Protein AF-X1PUP5-F1 (afdb_monomer)

Foldseek 3Di:
DDPDDDPVRVVVCVVCVVVPAPDDDDDDDFDDDPVFQQCCQQQAAWAFDDPVVCVVCVVVVDDGRDIAGDHHPRNVCVSQQVFFDKDWDFDADPVRGTPGTPDTGDTGGGDDDDALEDRVVRVVVQVVCPQPADWDWDADPVPRGTHYIDGPPTGTSVCRRVVVVVRVVCCVPDPSNRVDRCVPPNDDDPPLVLLVLLLVLLCVVPVVLQADKDAFQQWDDDPNDIGGWPDGDGIDGSVRCNVVVTPVVSVVSCVVNDVVSSVVD

Sequence (265 aa):
IYENLNKEEIVSLEENKLRLRGVLIDILPQRLYPFGNTASHVLGYLGQIDISRITKLRPYGYKLRDLMGYGGIEEYYDLVLRGEKGGVQIEVDNRGERVRTVGYKPPKAGKDIQITIDIRIQEIIDESMQHNRGVVVIMDPYTGEIIALSSHPNYDPNDFIEGDEEAINNLLRDKDSPLFNRAISGQYPPGSVFKIVTAVSALGKNYSLINKSFFCNGKIQIGERDYNCWSVHREETLRDAIVHSCNVYLYNLGLLIGPEIINKY

Organism: NCBI:txid412755

Structure (mmCIF, N/CA/C/O backbone):
data_AF-X1PUP5-F1
#
_entry.id   AF-X1PUP5-F1
#
loop_
_atom_site.group_PDB
_atom_site.id
_atom_site.type_symbol
_atom_site.label_atom_id
_atom_site.label_alt_id
_atom_site.label_comp_id
_atom_site.label_asym_id
_atom_site.label_entity_id
_atom_site.label_seq_id
_atom_site.pdbx_PDB_ins_code
_atom_site.Cartn_x
_atom_site.Cartn_y
_atom_site.Cartn_z
_atom_site.occupancy
_atom_site.B_iso_or_equiv
_atom_site.auth_seq_id
_atom_site.auth_comp_id
_atom_site.auth_asym_id
_atom_site.auth_atom_id
_atom_site.pdbx_PDB_model_num
ATOM 1 N N . ILE A 1 1 ? -10.786 4.322 35.842 1.00 65.50 1 ILE A N 1
ATOM 2 C CA . ILE A 1 1 ? -11.475 3.534 34.798 1.00 65.50 1 ILE A CA 1
ATOM 3 C C . ILE A 1 1 ? -10.616 2.298 34.632 1.00 65.50 1 ILE A C 1
ATOM 5 O O . ILE A 1 1 ? -9.414 2.466 34.480 1.00 65.50 1 ILE A O 1
ATOM 9 N N . TYR A 1 2 ? -11.192 1.121 34.845 1.00 77.31 2 TYR A N 1
ATOM 10 C CA . TYR A 1 2 ? -10.532 -0.159 34.594 1.00 77.31 2 TYR A CA 1
ATOM 11 C C . TYR A 1 2 ? -11.150 -0.713 3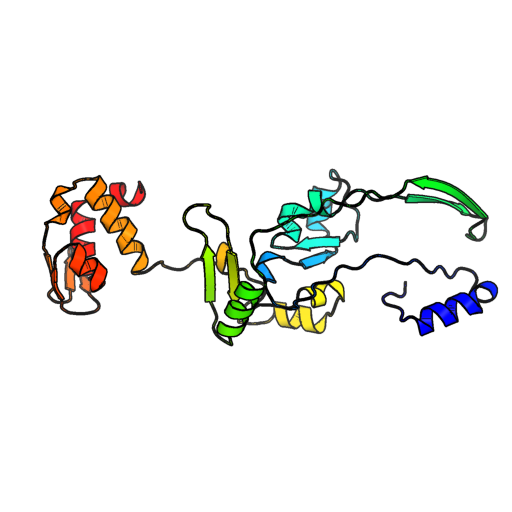3.312 1.00 77.31 2 TYR A C 1
ATOM 13 O O . TYR A 1 2 ? -12.367 -0.616 33.148 1.00 77.31 2 TYR A O 1
ATOM 21 N N . GLU A 1 3 ? -10.324 -1.215 32.406 1.00 78.50 3 GLU A N 1
ATOM 22 C CA . GLU A 1 3 ? -10.723 -1.672 31.071 1.00 78.50 3 GLU A CA 1
ATOM 23 C C . GLU A 1 3 ? -10.333 -3.153 30.913 1.00 78.50 3 GLU A C 1
ATOM 25 O O . GLU A 1 3 ? -9.529 -3.657 31.695 1.00 78.50 3 GLU A O 1
ATOM 30 N N . ASN A 1 4 ? -10.929 -3.856 29.944 1.00 78.06 4 ASN A N 1
ATOM 31 C CA . ASN A 1 4 ? -10.628 -5.261 29.611 1.00 78.06 4 ASN A CA 1
ATOM 32 C C . ASN A 1 4 ? -10.811 -6.275 30.762 1.00 78.06 4 ASN A C 1
ATOM 34 O O . ASN A 1 4 ? -10.061 -7.241 30.879 1.00 78.06 4 ASN A O 1
ATOM 38 N N . LEU A 1 5 ? -11.836 -6.073 31.597 1.00 83.31 5 LEU A N 1
ATOM 39 C CA . LEU A 1 5 ? -12.200 -7.006 32.669 1.00 83.31 5 LEU A CA 1
ATOM 40 C C . LEU A 1 5 ? -12.617 -8.367 32.096 1.00 83.31 5 LEU A C 1
ATOM 42 O O . LEU A 1 5 ? -13.419 -8.445 31.158 1.00 83.31 5 LEU A O 1
ATOM 46 N N . ASN A 1 6 ? -12.130 -9.444 32.704 1.00 85.88 6 ASN A N 1
ATOM 47 C CA . ASN A 1 6 ? -12.549 -10.790 32.343 1.00 85.88 6 ASN A CA 1
ATOM 48 C C . ASN A 1 6 ? -13.936 -11.122 32.932 1.00 85.88 6 ASN A C 1
ATOM 50 O O . ASN A 1 6 ? -14.486 -10.419 33.783 1.00 85.88 6 ASN A O 1
ATOM 54 N N . LYS A 1 7 ? -14.536 -12.225 32.471 1.00 87.56 7 LYS A N 1
ATOM 55 C CA . LYS A 1 7 ? -15.897 -12.605 32.875 1.00 87.56 7 LYS A CA 1
ATOM 56 C C . LYS A 1 7 ? -16.030 -12.846 34.385 1.00 87.56 7 LYS A C 1
ATOM 58 O O . LYS A 1 7 ? -17.070 -12.524 34.950 1.00 87.56 7 LYS A O 1
ATOM 63 N N . GLU A 1 8 ? -15.010 -13.406 35.029 1.00 89.25 8 GLU A N 1
ATOM 64 C CA . GLU A 1 8 ? -15.020 -13.710 36.466 1.00 89.25 8 GLU A CA 1
ATOM 65 C C . GLU A 1 8 ? -14.968 -12.425 37.302 1.00 89.25 8 GLU A C 1
ATOM 67 O O . GLU A 1 8 ? -15.725 -12.274 38.262 1.00 89.25 8 GLU A O 1
ATOM 72 N N . GLU A 1 9 ? -14.150 -11.459 36.885 1.00 88.31 9 GLU A N 1
ATOM 73 C CA . GLU A 1 9 ? -14.070 -10.127 37.487 1.00 88.31 9 GLU A CA 1
ATOM 74 C C . GLU A 1 9 ? -15.393 -9.370 37.351 1.00 88.31 9 GLU A C 1
ATOM 76 O O . GLU A 1 9 ? -15.885 -8.813 38.334 1.00 88.31 9 GLU A O 1
ATOM 81 N N . ILE A 1 10 ? -16.009 -9.395 36.162 1.00 87.94 10 ILE A N 1
ATOM 82 C CA . ILE A 1 10 ? -17.313 -8.759 35.922 1.00 87.94 10 ILE A CA 1
ATOM 83 C C . ILE A 1 10 ? -18.380 -9.360 36.843 1.00 87.94 10 ILE A C 1
ATOM 85 O O . ILE A 1 10 ? -19.136 -8.615 37.469 1.00 87.94 10 ILE A O 1
ATOM 89 N N . VAL A 1 11 ? -18.432 -10.692 36.958 1.00 89.31 11 VAL A N 1
ATOM 90 C CA . VAL A 1 11 ? -19.389 -11.381 37.839 1.00 89.31 11 VAL A CA 1
ATOM 91 C C . VAL A 1 11 ? -19.158 -10.994 39.301 1.00 89.31 11 VAL A C 1
ATOM 93 O O . VAL A 1 11 ? -20.106 -10.610 39.982 1.00 89.31 11 VAL A O 1
ATOM 96 N N . SER A 1 12 ? -17.907 -11.005 39.766 1.00 88.88 12 SER A N 1
ATOM 97 C CA . SER A 1 12 ? -17.550 -10.627 41.141 1.00 88.88 12 SER A CA 1
ATOM 98 C C . SER A 1 12 ? -17.936 -9.177 41.480 1.00 88.88 12 SER A C 1
ATOM 100 O O . SER A 1 12 ? -18.453 -8.894 42.570 1.00 88.88 12 SER A O 1
ATOM 102 N N . LEU A 1 13 ? -17.737 -8.248 40.538 1.00 89.06 13 LEU A N 1
ATOM 103 C CA . LEU A 1 13 ? -18.124 -6.845 40.698 1.00 89.06 13 LEU A CA 1
ATOM 104 C C . LEU A 1 13 ? -19.650 -6.667 40.715 1.00 89.06 13 LEU A C 1
ATOM 106 O O . LEU A 1 13 ? -20.162 -5.924 41.557 1.00 89.06 13 LEU A O 1
ATOM 110 N N . GLU A 1 14 ? -20.384 -7.360 39.838 1.00 85.06 14 GLU A N 1
ATOM 111 C CA . GLU A 1 14 ? -21.854 -7.323 39.816 1.00 85.06 14 GLU A CA 1
ATOM 112 C C . GLU A 1 14 ? -22.468 -7.916 41.097 1.00 85.06 14 GLU A C 1
ATOM 114 O O . GLU A 1 14 ? -23.400 -7.331 41.653 1.00 85.06 14 GLU A O 1
ATOM 119 N N . GLU A 1 15 ? -21.917 -9.005 41.644 1.00 89.44 15 GLU A N 1
ATOM 120 C CA . GLU A 1 15 ? -22.381 -9.578 42.919 1.00 89.44 15 GLU A CA 1
ATOM 121 C C . GLU A 1 15 ? -22.193 -8.615 44.104 1.00 89.44 15 GLU A C 1
ATOM 123 O O . GLU A 1 15 ? -23.015 -8.566 45.024 1.00 89.44 15 GLU A O 1
ATOM 128 N N . ASN A 1 16 ? -21.137 -7.796 44.077 1.00 87.75 16 ASN A N 1
ATOM 129 C CA . ASN A 1 16 ? -20.819 -6.840 45.140 1.00 87.75 16 ASN A CA 1
ATOM 130 C C . ASN A 1 16 ? -21.367 -5.425 44.895 1.00 87.75 16 ASN A C 1
ATOM 132 O O . ASN A 1 16 ? -21.089 -4.517 45.684 1.00 87.75 16 ASN A O 1
ATOM 136 N N . LYS A 1 17 ? -22.194 -5.219 43.867 1.00 82.12 17 LYS A N 1
ATOM 137 C CA . LYS A 1 17 ? -22.712 -3.903 43.450 1.00 82.12 17 LYS A CA 1
ATOM 138 C C . LYS A 1 17 ? -23.395 -3.104 44.565 1.00 82.12 17 LYS A C 1
ATOM 140 O O . LYS A 1 17 ? -23.257 -1.888 44.631 1.00 82.12 17 LYS A O 1
ATOM 145 N N . LEU A 1 18 ? -24.079 -3.778 45.496 1.00 79.44 18 LEU A N 1
ATOM 146 C CA . LEU A 1 18 ? -24.715 -3.131 46.658 1.00 79.44 18 LEU A CA 1
ATOM 147 C C . LEU A 1 18 ? -23.704 -2.563 47.671 1.00 79.44 18 LEU A C 1
ATOM 149 O O . LEU A 1 18 ? -24.016 -1.606 48.386 1.00 79.44 18 LEU A O 1
ATOM 153 N N . ARG A 1 19 ? -22.509 -3.161 47.751 1.00 85.00 19 ARG A N 1
ATOM 154 C CA . ARG A 1 19 ? -21.396 -2.714 48.604 1.00 85.00 19 ARG A CA 1
ATOM 155 C C . ARG A 1 19 ? -20.510 -1.697 47.884 1.00 85.00 19 ARG A C 1
ATOM 157 O O . ARG A 1 19 ? -19.993 -0.788 48.525 1.00 85.00 19 ARG A O 1
ATOM 164 N N . LEU A 1 20 ? -20.377 -1.826 46.567 1.00 82.75 20 LEU A N 1
ATOM 165 C CA . LEU A 1 20 ? -19.572 -0.972 45.696 1.00 82.75 20 LEU A CA 1
ATOM 166 C C . LEU A 1 20 ? -20.389 0.210 45.148 1.00 82.75 20 LEU A C 1
ATOM 168 O O . LEU A 1 20 ? -20.602 0.341 43.942 1.00 82.75 20 LEU A O 1
ATOM 172 N N . ARG A 1 21 ? -20.854 1.089 46.044 1.00 74.88 21 ARG A N 1
ATOM 173 C CA . ARG A 1 21 ? -21.562 2.318 45.640 1.00 74.88 21 ARG A CA 1
ATOM 174 C C . ARG A 1 21 ? -20.658 3.206 44.779 1.00 74.88 21 ARG A C 1
ATOM 176 O O . ARG A 1 21 ? -19.483 3.379 45.097 1.00 74.88 21 ARG A O 1
ATOM 183 N N . GLY A 1 22 ? -21.203 3.743 43.689 1.00 75.62 22 GLY A N 1
ATOM 184 C CA . GLY A 1 22 ? -20.464 4.549 42.712 1.00 75.62 22 GLY A CA 1
ATOM 185 C C . GLY A 1 22 ? -19.654 3.769 41.664 1.00 75.62 22 GLY A C 1
ATOM 186 O O . GLY A 1 22 ? -19.071 4.399 40.781 1.00 75.62 22 GLY A O 1
ATOM 187 N N . VAL A 1 23 ? -19.618 2.429 41.704 1.00 80.69 23 VAL A N 1
ATOM 188 C CA . VAL A 1 23 ? -18.989 1.617 40.646 1.00 80.69 23 VAL A CA 1
ATOM 189 C C . VAL A 1 23 ? -20.000 1.343 39.532 1.00 80.69 23 VAL A C 1
ATOM 191 O O . VAL A 1 23 ? -21.097 0.842 39.774 1.00 80.69 23 VAL A O 1
ATOM 194 N N . LEU A 1 24 ? -19.619 1.671 38.298 1.00 78.12 24 LEU A N 1
ATOM 195 C CA . LEU A 1 24 ? -20.407 1.427 37.093 1.00 78.12 24 LEU A CA 1
ATOM 196 C C . LEU A 1 24 ? -19.639 0.484 36.171 1.00 78.12 24 LEU A C 1
ATOM 198 O O . LEU A 1 24 ? -18.444 0.674 35.948 1.00 78.12 24 LEU A O 1
ATOM 202 N N . ILE A 1 25 ? -20.346 -0.511 35.641 1.00 78.75 25 ILE A N 1
ATOM 203 C CA . ILE A 1 25 ? -19.831 -1.447 34.644 1.00 78.75 25 ILE A CA 1
ATOM 204 C C . ILE A 1 25 ? -20.576 -1.157 33.348 1.00 78.75 25 ILE A C 1
ATOM 206 O O . ILE A 1 25 ? -21.804 -1.241 33.307 1.00 78.75 25 ILE A O 1
ATOM 210 N N . ASP A 1 26 ? -19.825 -0.808 32.310 1.00 78.31 26 ASP A N 1
ATOM 211 C CA . ASP A 1 26 ? -20.339 -0.575 30.967 1.00 78.31 26 ASP A CA 1
ATOM 212 C C . ASP A 1 26 ? -19.656 -1.557 30.007 1.00 78.31 26 ASP A C 1
ATOM 214 O O . ASP A 1 26 ? -18.440 -1.736 30.044 1.00 78.31 26 ASP A O 1
ATOM 218 N N . ILE A 1 27 ? -20.447 -2.203 29.148 1.00 77.81 27 ILE A N 1
ATOM 219 C CA . ILE A 1 27 ? -19.944 -3.101 28.103 1.00 77.81 27 ILE A CA 1
ATOM 220 C C . ILE A 1 27 ? -19.811 -2.283 26.822 1.00 77.81 27 ILE A C 1
ATOM 222 O O . ILE A 1 27 ? -20.802 -1.742 26.324 1.00 77.81 27 ILE A O 1
ATOM 226 N N . LEU A 1 28 ? -18.594 -2.196 26.290 1.00 78.06 28 LEU A N 1
ATOM 227 C CA . LEU A 1 28 ? -18.293 -1.469 25.061 1.00 78.06 28 LEU A CA 1
ATOM 228 C C . LEU A 1 28 ? -17.766 -2.437 23.995 1.00 78.06 28 LEU A C 1
ATOM 230 O O . LEU A 1 28 ? -16.997 -3.338 24.326 1.00 78.06 28 LEU A O 1
ATOM 234 N N . PRO A 1 29 ? -18.163 -2.276 22.720 1.00 80.50 29 PRO A N 1
ATOM 235 C CA . PRO A 1 29 ? -17.562 -3.036 21.637 1.00 80.50 29 PRO A CA 1
ATOM 236 C C . PRO A 1 29 ? -16.108 -2.596 21.437 1.00 80.50 29 PRO A C 1
ATOM 238 O O . PRO A 1 29 ? -15.814 -1.399 21.415 1.00 80.50 29 PRO A O 1
ATOM 241 N N . GLN A 1 30 ? -15.224 -3.567 21.237 1.00 84.69 30 GLN A N 1
ATOM 242 C CA . GLN A 1 30 ? -13.817 -3.357 20.912 1.00 84.69 30 GLN A CA 1
ATOM 243 C C . GLN A 1 30 ? -13.541 -3.890 19.504 1.00 84.69 30 GLN A C 1
ATOM 245 O O . GLN A 1 30 ? -14.155 -4.866 19.066 1.00 84.69 30 GLN A O 1
ATOM 250 N N . ARG A 1 31 ? -12.661 -3.211 18.764 1.00 92.31 31 ARG A N 1
ATOM 251 C CA . ARG A 1 31 ? -12.250 -3.654 17.428 1.00 92.31 31 ARG A CA 1
ATOM 252 C C . ARG A 1 31 ? -11.342 -4.876 17.560 1.00 92.31 31 ARG A C 1
ATOM 254 O O . ARG A 1 31 ? -10.538 -4.930 18.479 1.00 92.31 31 ARG A O 1
ATOM 261 N N . LEU A 1 32 ? -11.476 -5.823 16.638 1.00 94.50 32 LEU A N 1
ATOM 262 C CA . LEU A 1 32 ? -10.662 -7.034 16.578 1.00 94.50 32 LEU A CA 1
ATOM 263 C C . LEU A 1 32 ? -10.233 -7.270 15.133 1.00 94.50 32 LEU A C 1
ATOM 265 O O . LEU A 1 32 ? -11.073 -7.209 14.230 1.00 94.50 32 LEU A O 1
ATOM 269 N N . TYR A 1 33 ? -8.956 -7.589 14.941 1.00 96.50 33 TYR A N 1
ATOM 270 C CA . TYR A 1 33 ? -8.384 -8.000 13.663 1.00 96.50 33 TYR A CA 1
ATOM 271 C C . TYR A 1 33 ? -8.067 -9.500 13.733 1.00 96.50 33 TYR A C 1
ATOM 273 O O . TYR A 1 33 ? -7.014 -9.885 14.239 1.00 96.50 33 TYR A O 1
ATOM 281 N N . PRO A 1 34 ? -8.980 -10.379 13.276 1.00 96.00 34 PRO A N 1
ATOM 282 C CA . PRO A 1 34 ? -8.890 -11.820 13.530 1.00 96.00 34 PRO A CA 1
ATOM 283 C C . PRO A 1 34 ? -7.729 -12.519 12.809 1.00 96.00 34 PRO A C 1
ATOM 285 O O . PRO A 1 34 ? -7.377 -13.631 13.185 1.00 96.00 34 PRO A O 1
ATOM 288 N N . PHE A 1 35 ? -7.138 -11.876 11.799 1.00 95.56 35 PHE A N 1
ATOM 289 C CA . PHE A 1 35 ? -5.995 -12.398 11.041 1.00 95.56 35 PHE A CA 1
ATOM 290 C C . PHE A 1 35 ? -4.652 -11.785 11.483 1.00 95.56 35 PHE A C 1
ATOM 292 O O . PHE A 1 35 ? -3.659 -11.891 10.761 1.00 95.56 35 PHE A O 1
ATOM 299 N N . GLY A 1 36 ? -4.625 -11.132 12.654 1.00 95.12 36 GLY A N 1
ATOM 300 C CA . GLY A 1 36 ? -3.425 -10.534 13.241 1.00 95.12 36 GLY A CA 1
ATOM 301 C C . GLY A 1 36 ? -2.732 -9.572 12.279 1.00 95.12 36 GLY A C 1
ATOM 302 O O . GLY A 1 36 ? -3.337 -8.623 11.782 1.00 95.12 36 GLY A O 1
ATOM 303 N N . ASN A 1 37 ? -1.470 -9.858 11.968 1.00 94.94 37 ASN A N 1
ATOM 304 C CA . ASN A 1 37 ? -0.629 -9.044 11.090 1.00 94.94 37 ASN A CA 1
ATOM 305 C C . ASN A 1 37 ? -0.972 -9.117 9.587 1.00 94.94 37 ASN A C 1
ATOM 307 O O . ASN A 1 37 ? -0.467 -8.304 8.804 1.00 94.94 37 ASN A O 1
ATOM 311 N N . THR A 1 38 ? -1.814 -10.061 9.166 1.00 96.25 38 THR A N 1
ATOM 312 C CA . THR A 1 38 ? -2.207 -10.222 7.758 1.00 96.25 38 THR A CA 1
ATOM 313 C C . THR A 1 38 ? -3.011 -9.015 7.275 1.00 96.25 38 THR A C 1
ATOM 315 O O . THR A 1 38 ? -3.946 -8.567 7.939 1.00 96.25 38 THR A O 1
ATOM 318 N N . ALA A 1 39 ? -2.677 -8.492 6.089 1.00 96.06 39 ALA A N 1
ATOM 319 C CA . ALA A 1 39 ? -3.325 -7.309 5.503 1.00 96.06 39 ALA A CA 1
ATOM 320 C C . ALA A 1 39 ? -3.295 -6.034 6.382 1.00 96.06 39 ALA A C 1
ATOM 322 O O . ALA A 1 39 ? -4.087 -5.112 6.156 1.00 96.06 39 ALA A O 1
ATOM 323 N N . SER A 1 40 ? -2.364 -5.916 7.338 1.00 96.56 40 SER A N 1
ATOM 324 C CA . SER A 1 40 ? -2.332 -4.782 8.275 1.00 96.56 40 SER A CA 1
ATOM 325 C C . SER A 1 40 ? -2.267 -3.414 7.586 1.00 96.56 40 SER A C 1
ATOM 327 O O . SER A 1 40 ? -2.972 -2.488 7.975 1.00 96.56 40 SER A O 1
ATOM 329 N N . HIS A 1 41 ? -1.503 -3.269 6.497 1.00 97.38 41 HIS A N 1
ATOM 330 C CA . HIS A 1 41 ? -1.445 -2.012 5.734 1.00 97.38 41 HIS A CA 1
ATOM 331 C C . HIS A 1 41 ? -2.663 -1.747 4.853 1.00 97.38 41 HIS A C 1
ATOM 333 O O . HIS A 1 41 ? -2.888 -0.594 4.475 1.00 97.38 41 HIS A O 1
ATOM 339 N N . VAL A 1 42 ? -3.411 -2.791 4.493 1.00 97.25 42 VAL A N 1
ATOM 340 C CA . VAL A 1 42 ? -4.667 -2.655 3.750 1.00 97.25 42 VAL A CA 1
ATOM 341 C C . VAL A 1 42 ? -5.761 -2.183 4.692 1.00 97.25 42 VAL A C 1
ATOM 343 O O . VAL A 1 42 ? -6.461 -1.223 4.383 1.00 97.25 42 VAL A O 1
ATOM 346 N N . LEU A 1 43 ? -5.896 -2.836 5.845 1.00 97.31 43 LEU A N 1
ATOM 347 C CA . LEU A 1 43 ? -6.925 -2.511 6.824 1.00 97.31 43 LEU A CA 1
ATOM 348 C C . LEU A 1 43 ? -6.604 -1.201 7.545 1.00 97.31 43 LEU A C 1
ATOM 350 O O . LEU A 1 43 ? -7.471 -0.337 7.635 1.00 97.31 43 LEU A O 1
ATOM 354 N N . GLY A 1 44 ? -5.354 -1.015 7.963 1.00 96.94 44 GLY A N 1
ATOM 355 C CA . GLY A 1 44 ? -4.991 -0.012 8.956 1.00 96.94 44 GLY A CA 1
ATOM 356 C C . GLY A 1 44 ? -5.342 -0.488 10.363 1.00 96.94 44 GLY A C 1
ATOM 357 O O . GLY A 1 44 ? -5.592 -1.671 10.596 1.00 96.94 44 GLY A O 1
ATOM 358 N N . TYR A 1 45 ? -5.361 0.445 11.306 1.00 95.88 45 TYR A N 1
ATOM 359 C CA . TYR A 1 45 ? -5.731 0.180 12.694 1.00 95.88 45 TYR A CA 1
ATOM 360 C C . TYR A 1 45 ? -6.581 1.320 13.256 1.00 95.88 45 TYR A C 1
ATOM 362 O O . TYR A 1 45 ? -6.593 2.421 12.707 1.00 95.88 45 TYR A O 1
ATOM 370 N N . LEU A 1 46 ? -7.279 1.090 14.373 1.00 94.69 46 LEU A N 1
ATOM 371 C CA . LEU A 1 46 ? -7.904 2.184 15.118 1.00 94.69 46 LEU A CA 1
ATOM 372 C C . LEU A 1 46 ? -6.953 2.643 16.218 1.00 94.69 46 LEU A C 1
ATOM 374 O O . LEU A 1 46 ? -6.304 1.832 16.868 1.00 94.69 46 LEU A O 1
ATOM 378 N N . GLY A 1 47 ? -6.915 3.943 16.464 1.00 91.56 47 GLY A N 1
ATOM 379 C CA . GLY A 1 47 ? -6.182 4.531 17.576 1.00 91.56 47 GLY A CA 1
ATOM 380 C C . GLY A 1 47 ? -6.941 5.713 18.153 1.00 91.56 47 GLY A C 1
ATOM 381 O O . GLY A 1 47 ? -7.870 6.239 17.534 1.00 91.56 47 GLY A O 1
ATOM 382 N N . GLN A 1 48 ? -6.554 6.163 19.345 1.00 89.69 48 GLN A N 1
ATOM 383 C CA . GLN A 1 48 ? -7.134 7.384 19.899 1.00 89.69 48 GLN A CA 1
ATOM 384 C C . GLN A 1 48 ? -6.795 8.583 19.006 1.00 89.69 48 GLN A C 1
ATOM 386 O O . GLN A 1 48 ? -5.670 8.736 18.525 1.00 89.69 48 GLN A O 1
ATOM 391 N N . ILE A 1 49 ? -7.781 9.448 18.779 1.00 89.12 49 ILE A N 1
ATOM 392 C CA . ILE A 1 49 ? -7.594 10.665 17.996 1.00 89.12 49 ILE A CA 1
ATOM 393 C C . ILE A 1 49 ? -6.579 11.591 18.670 1.00 89.12 49 ILE A C 1
ATOM 395 O O . ILE A 1 49 ? -6.718 11.958 19.842 1.00 89.12 49 ILE A O 1
ATOM 399 N N . ASP A 1 50 ? -5.567 12.004 17.911 1.00 87.06 50 ASP A N 1
ATOM 400 C CA . ASP A 1 50 ? -4.559 12.928 18.408 1.00 87.06 50 ASP A CA 1
ATOM 401 C C . ASP A 1 50 ? -5.087 14.380 18.519 1.00 87.06 50 ASP A C 1
ATOM 403 O O . ASP A 1 50 ? -6.086 14.786 17.906 1.00 87.06 50 ASP A O 1
ATOM 407 N N . ILE A 1 51 ? -4.393 15.195 19.323 1.00 86.81 51 ILE A N 1
ATOM 408 C CA . ILE A 1 51 ? -4.768 16.596 19.585 1.00 86.81 51 ILE A CA 1
ATOM 409 C C . ILE A 1 51 ? -4.704 17.452 18.306 1.00 86.81 51 ILE A C 1
ATOM 411 O O . ILE A 1 51 ? -5.455 18.418 18.161 1.00 86.81 51 ILE A O 1
ATOM 415 N N . SER A 1 52 ? -3.841 17.115 17.351 1.00 87.88 52 SER A N 1
ATOM 416 C CA . SER A 1 52 ? -3.726 17.870 16.103 1.00 87.88 52 SER A CA 1
ATOM 417 C C . SER A 1 52 ? -4.923 17.614 15.177 1.00 87.88 52 SER A C 1
ATOM 419 O O . SER A 1 52 ? -5.492 18.561 14.626 1.00 87.88 52 SER A O 1
ATOM 421 N N . ARG A 1 53 ? -5.386 16.364 15.082 1.00 87.06 53 ARG A N 1
ATOM 422 C CA . ARG A 1 53 ? -6.531 15.925 14.277 1.00 87.06 53 ARG A CA 1
ATOM 423 C C . ARG A 1 53 ? -7.844 16.443 14.848 1.00 87.06 53 ARG A C 1
ATOM 425 O O . ARG A 1 53 ? -8.659 16.981 14.096 1.00 87.06 53 ARG A O 1
ATOM 432 N N . ILE A 1 54 ? -8.039 16.385 16.169 1.00 89.25 54 ILE A N 1
ATOM 433 C CA . ILE A 1 54 ? -9.300 16.822 16.796 1.00 89.25 54 ILE A CA 1
ATOM 434 C C . ILE A 1 54 ? -9.609 18.302 16.527 1.00 89.25 54 ILE A C 1
ATOM 436 O O . ILE A 1 54 ? -10.776 18.660 16.383 1.00 89.25 54 ILE A O 1
ATOM 440 N N . THR A 1 55 ? -8.597 19.170 16.394 1.00 88.94 55 THR A N 1
ATOM 441 C CA . THR A 1 55 ? -8.833 20.592 16.066 1.00 88.94 55 THR A CA 1
ATOM 442 C C . THR A 1 55 ? -9.526 20.771 14.716 1.00 88.94 55 THR A C 1
ATOM 444 O O . THR A 1 55 ? -10.390 21.635 14.585 1.00 88.94 55 THR A O 1
ATOM 447 N N . LYS A 1 56 ? -9.206 19.911 13.742 1.00 89.00 56 LYS A N 1
ATOM 448 C CA . LYS A 1 56 ? -9.787 19.914 12.394 1.00 89.00 56 LYS A CA 1
ATOM 449 C C . LYS A 1 56 ? -11.075 19.096 12.312 1.00 89.00 56 LYS A C 1
ATOM 451 O O . LYS A 1 56 ? -11.956 19.427 11.526 1.00 89.00 56 LYS A O 1
ATOM 456 N N . LEU A 1 57 ? -11.184 18.042 13.120 1.00 89.50 57 LEU A N 1
ATOM 457 C CA . LEU A 1 57 ? -12.256 17.049 13.027 1.00 89.50 57 LEU A CA 1
ATOM 458 C C . LEU A 1 57 ? -13.433 17.290 13.983 1.00 89.50 57 LEU A C 1
ATOM 460 O O . LEU A 1 57 ? -14.501 16.717 13.786 1.00 89.50 57 LEU A O 1
ATOM 464 N N . ARG A 1 58 ? -13.308 18.189 14.968 1.00 87.06 58 ARG A N 1
ATOM 465 C CA . ARG A 1 58 ? -14.429 18.607 15.839 1.00 87.06 58 ARG A CA 1
ATOM 466 C C . ARG A 1 58 ? -15.715 18.973 15.078 1.00 87.06 58 ARG A C 1
ATOM 468 O O . ARG A 1 58 ? -16.769 18.494 15.495 1.00 87.06 58 ARG A O 1
ATOM 475 N N . PRO A 1 59 ? -15.676 19.759 13.978 1.00 88.19 59 PRO A N 1
ATOM 476 C CA . PRO A 1 59 ? -16.878 20.081 13.202 1.00 88.19 59 PRO A CA 1
ATOM 477 C C . PRO A 1 59 ? -17.585 18.853 12.611 1.00 88.19 59 PRO A C 1
ATOM 479 O O . PRO A 1 59 ? -18.788 18.894 12.381 1.00 88.19 59 PRO A O 1
ATOM 482 N N . TYR A 1 60 ? -16.859 17.750 12.420 1.00 84.75 60 TYR A N 1
ATOM 483 C CA . TYR A 1 60 ? -17.368 16.479 11.900 1.00 84.75 60 TYR A CA 1
ATOM 484 C C . TYR A 1 60 ? -17.831 15.525 13.017 1.00 84.75 60 TYR A C 1
ATOM 486 O O . TYR A 1 60 ? -18.010 14.328 12.801 1.00 84.75 60 TYR A O 1
ATOM 494 N N . GLY A 1 61 ? -18.014 16.037 14.239 1.00 85.94 61 GLY A N 1
ATOM 495 C CA . GLY A 1 61 ? -18.585 15.287 15.359 1.00 85.94 61 GLY A CA 1
ATOM 496 C C . GLY A 1 61 ? -17.597 14.401 16.119 1.00 85.94 61 GLY A C 1
ATOM 497 O O . GLY A 1 61 ? -18.027 13.580 16.928 1.00 85.94 61 GLY A O 1
ATOM 498 N N . TYR A 1 62 ? -16.289 14.549 15.890 1.00 89.56 62 TYR A N 1
ATOM 499 C CA . TYR A 1 62 ? -15.268 13.862 16.685 1.00 89.56 62 TYR A CA 1
ATOM 500 C C . TYR A 1 62 ? -15.110 14.523 18.054 1.00 89.56 62 TYR A C 1
ATOM 502 O O . TYR A 1 62 ? -15.142 15.752 18.186 1.00 89.56 62 TYR A O 1
ATOM 510 N N . LYS A 1 63 ? -14.915 13.694 19.079 1.00 88.88 63 LYS A N 1
ATOM 511 C CA . LYS A 1 63 ? -14.632 14.111 20.455 1.00 88.88 63 LYS A CA 1
ATOM 512 C C . LYS A 1 63 ? -13.236 13.664 20.874 1.00 88.88 63 LYS A C 1
ATOM 514 O O . LYS A 1 63 ? -12.621 12.804 20.254 1.00 88.88 63 LYS A O 1
ATOM 519 N N . LEU A 1 64 ? -12.729 14.280 21.940 1.00 85.38 64 LEU A N 1
ATOM 520 C CA . LEU A 1 64 ? -11.476 13.852 22.557 1.00 85.38 64 LEU A CA 1
ATOM 521 C C . LEU A 1 64 ? -11.599 12.379 22.986 1.00 85.38 64 LEU A C 1
ATOM 523 O O . LEU A 1 64 ? -12.635 12.013 23.541 1.00 85.38 64 LEU A O 1
ATOM 527 N N . ARG A 1 65 ? -10.542 11.583 22.772 1.00 85.19 65 ARG A N 1
ATOM 528 C CA . ARG A 1 65 ? -10.492 10.132 23.051 1.00 85.19 65 ARG A CA 1
ATOM 529 C C . ARG A 1 65 ? -11.394 9.263 22.169 1.00 85.19 65 ARG A C 1
ATOM 531 O O . ARG A 1 65 ? -11.546 8.079 22.450 1.00 85.19 65 ARG A O 1
ATOM 538 N N . ASP A 1 66 ? -11.992 9.816 21.115 1.00 88.44 66 ASP A N 1
ATOM 539 C CA . ASP A 1 66 ? -12.616 8.973 20.096 1.00 88.44 66 ASP A CA 1
ATOM 540 C C . ASP A 1 66 ? -11.550 8.091 19.439 1.00 88.44 66 ASP A C 1
ATOM 542 O O . ASP A 1 66 ? -10.442 8.556 19.174 1.00 88.44 66 ASP A O 1
ATOM 546 N N . LEU A 1 67 ? -11.903 6.837 19.162 1.00 89.94 67 LEU A N 1
ATOM 547 C CA . LEU A 1 67 ? -11.129 6.000 18.258 1.00 89.94 67 LEU A CA 1
ATOM 548 C C . LEU A 1 67 ? -11.365 6.461 16.816 1.00 89.94 67 LEU A C 1
ATOM 550 O O . LEU A 1 67 ? -12.490 6.821 16.452 1.00 89.94 67 LEU A O 1
ATOM 554 N N . MET A 1 68 ? -10.293 6.466 16.035 1.00 92.19 68 MET A N 1
ATOM 555 C CA . MET A 1 68 ? -10.259 6.840 14.627 1.00 92.19 68 MET A CA 1
ATOM 556 C C . MET A 1 68 ? -9.340 5.879 13.876 1.00 92.19 68 MET A C 1
ATOM 558 O O . MET A 1 68 ? -8.341 5.429 14.441 1.00 92.19 68 MET A O 1
ATOM 562 N N . GLY A 1 69 ? -9.651 5.605 12.615 1.00 94.25 69 GLY A N 1
ATOM 563 C CA . GLY A 1 69 ? -8.756 4.889 11.716 1.00 94.25 69 GLY A CA 1
ATOM 564 C C . GLY A 1 69 ? -7.445 5.624 11.433 1.00 94.25 69 GLY A C 1
ATOM 565 O O . GLY A 1 69 ? -7.422 6.834 11.186 1.00 94.25 69 GLY A O 1
ATOM 566 N N . TYR A 1 70 ? -6.357 4.862 11.433 1.00 93.44 70 TYR A N 1
ATOM 567 C CA . TYR A 1 70 ? -5.018 5.251 11.013 1.00 93.44 70 TYR A CA 1
ATOM 568 C C . TYR A 1 70 ? -4.538 4.276 9.935 1.00 93.44 70 TYR A C 1
ATOM 570 O O . TYR A 1 70 ? -4.406 3.074 10.171 1.00 93.44 70 TYR A O 1
ATOM 578 N N . GLY A 1 71 ? -4.264 4.809 8.746 1.00 94.25 71 GLY A N 1
ATOM 579 C CA . GLY A 1 71 ? -3.937 4.028 7.566 1.00 94.25 71 GLY A CA 1
ATOM 580 C C . GLY A 1 71 ? -5.113 3.223 7.006 1.00 94.25 71 GLY A C 1
ATOM 581 O O . GLY A 1 71 ? -6.165 3.063 7.624 1.00 94.25 71 GLY A O 1
ATOM 582 N N . GLY A 1 72 ? -4.894 2.704 5.799 1.00 96.19 72 GLY A N 1
ATOM 583 C CA . GLY A 1 72 ? -5.758 1.707 5.176 1.00 96.19 72 GLY A CA 1
ATOM 584 C C . GLY A 1 72 ? -7.231 2.103 5.036 1.00 96.19 72 GLY A C 1
ATOM 585 O O . GLY A 1 72 ? -7.597 3.276 4.906 1.00 96.19 72 GLY A O 1
ATOM 586 N N . ILE A 1 73 ? -8.074 1.074 5.026 1.00 97.06 73 ILE A N 1
ATOM 587 C CA . ILE A 1 73 ? -9.533 1.159 4.932 1.00 97.06 73 ILE A CA 1
ATOM 588 C C . ILE A 1 73 ? -10.141 1.836 6.160 1.00 97.06 73 ILE A C 1
ATOM 590 O O . ILE A 1 73 ? -11.085 2.609 5.997 1.00 97.06 73 ILE A O 1
ATOM 594 N N . GLU A 1 74 ? -9.596 1.593 7.354 1.00 96.88 74 GLU A N 1
ATOM 595 C CA . GLU A 1 74 ? -10.076 2.205 8.595 1.00 96.88 74 GLU A CA 1
ATOM 596 C C . GLU A 1 74 ? -10.005 3.734 8.516 1.00 96.88 74 GLU A C 1
ATOM 598 O O . GLU A 1 74 ? -10.992 4.404 8.806 1.00 96.88 74 GLU A O 1
ATOM 603 N N . GLU A 1 75 ? -8.879 4.309 8.075 1.00 95.38 75 GLU A N 1
ATOM 604 C CA . GLU A 1 75 ? -8.751 5.768 7.943 1.00 95.38 75 GLU A CA 1
ATOM 605 C C . GLU A 1 75 ? -9.558 6.312 6.763 1.00 95.38 75 GLU A C 1
ATOM 607 O O . GLU A 1 75 ? -10.256 7.321 6.899 1.00 95.38 75 GLU A O 1
ATOM 612 N N . TYR A 1 76 ? -9.485 5.653 5.602 1.00 95.94 76 TYR A N 1
ATOM 613 C CA . TYR A 1 76 ? -10.139 6.150 4.391 1.00 95.94 76 TYR A CA 1
ATOM 614 C C . TYR A 1 76 ? -11.669 6.166 4.524 1.00 95.94 76 TYR A C 1
ATOM 616 O O . TYR A 1 76 ? -12.325 7.110 4.078 1.00 95.94 76 TYR A O 1
ATOM 624 N N . TYR A 1 77 ? -12.242 5.144 5.165 1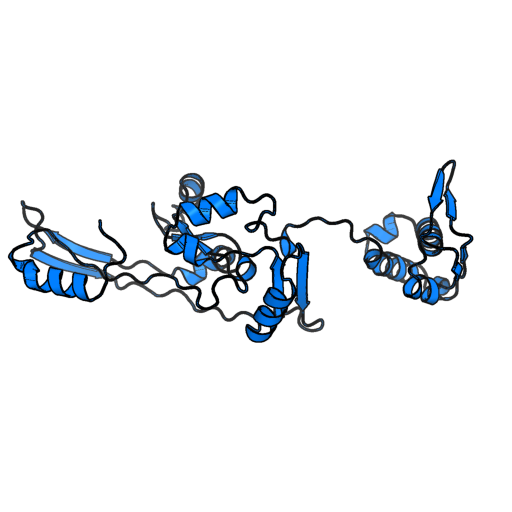.00 96.56 77 TYR A N 1
ATOM 625 C CA . TYR A 1 77 ? -13.685 4.989 5.336 1.00 96.56 77 TYR A CA 1
ATOM 626 C C . TYR A 1 77 ? -14.178 5.246 6.769 1.00 96.56 77 TYR A C 1
ATOM 628 O O . TYR A 1 77 ? -15.323 4.910 7.078 1.00 96.56 77 TYR A O 1
ATOM 636 N N . ASP A 1 78 ? -13.390 5.905 7.625 1.00 94.31 78 ASP A N 1
ATOM 637 C CA . ASP A 1 78 ? -13.735 6.163 9.036 1.00 94.31 78 ASP A CA 1
ATOM 638 C C . ASP A 1 78 ? -15.140 6.778 9.198 1.00 94.31 78 ASP A C 1
ATOM 640 O O . ASP A 1 78 ? -15.953 6.317 10.000 1.00 94.31 78 ASP A O 1
ATOM 644 N N . LEU A 1 79 ? -15.489 7.762 8.3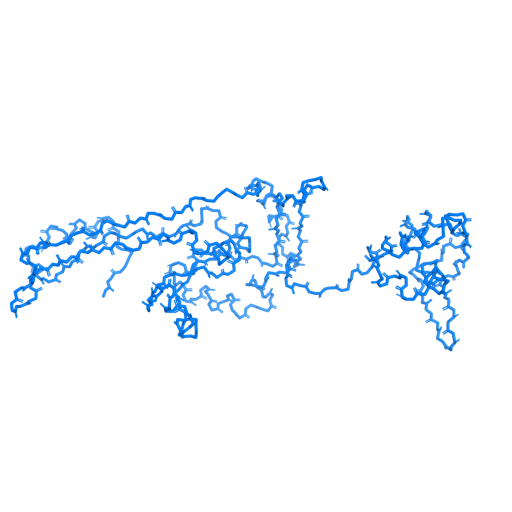59 1.00 90.88 79 LEU A N 1
ATOM 645 C CA . LEU A 1 79 ? -16.806 8.417 8.377 1.00 90.88 79 LEU A CA 1
ATOM 646 C C . LEU A 1 79 ? -17.973 7.465 8.074 1.00 90.88 79 LEU A C 1
ATOM 648 O O . LEU A 1 79 ? -19.086 7.690 8.549 1.00 90.88 79 LEU A O 1
ATOM 652 N N . VAL A 1 80 ? -17.733 6.425 7.276 1.00 92.94 80 VAL A N 1
ATOM 653 C CA . VAL A 1 80 ? -18.731 5.413 6.907 1.00 92.94 80 VAL A CA 1
ATOM 654 C C . VAL A 1 80 ? -18.824 4.330 7.988 1.00 92.94 80 VAL A C 1
ATOM 656 O O . VAL A 1 80 ? -19.929 3.911 8.342 1.00 92.94 80 VAL A O 1
ATOM 659 N N . LEU A 1 81 ? -17.680 3.926 8.545 1.00 94.56 81 LEU A N 1
ATOM 660 C CA . LEU A 1 81 ? -17.543 2.842 9.522 1.00 94.56 81 LEU A CA 1
ATOM 661 C C . LEU A 1 81 ? -17.960 3.240 10.947 1.00 94.56 81 LEU A C 1
ATOM 663 O O . LEU A 1 81 ? -18.507 2.420 11.683 1.00 94.56 81 LEU A O 1
ATOM 667 N N . ARG A 1 82 ? -17.740 4.494 11.360 1.00 90.75 82 ARG A N 1
ATOM 668 C CA . ARG A 1 82 ? -17.923 4.919 12.763 1.00 90.75 82 ARG A CA 1
ATOM 669 C C . ARG A 1 82 ? -19.378 5.042 13.224 1.00 90.75 82 ARG A C 1
ATOM 671 O O . ARG A 1 82 ? -19.644 5.028 14.427 1.00 90.75 82 ARG A O 1
ATOM 678 N N . GLY A 1 83 ? -20.312 5.209 12.288 1.00 89.56 83 GLY A N 1
ATOM 679 C CA . GLY A 1 83 ? -21.728 5.431 12.590 1.00 89.56 83 GLY A CA 1
ATOM 680 C C . GLY A 1 83 ? -22.002 6.712 13.390 1.00 89.56 83 GLY A C 1
ATOM 681 O O . GLY A 1 83 ? -21.257 7.690 13.336 1.00 89.56 83 GLY A O 1
ATOM 682 N N . GLU A 1 84 ? -23.101 6.719 14.146 1.00 87.50 84 GLU A N 1
ATOM 683 C CA . GLU A 1 84 ? -23.483 7.842 15.007 1.00 87.50 84 GLU A CA 1
ATOM 684 C C . GLU A 1 84 ? -23.551 7.413 16.473 1.00 87.50 84 GLU A C 1
ATOM 686 O O . GLU A 1 84 ? -24.284 6.492 16.846 1.00 87.50 84 GLU A O 1
ATOM 691 N N . LYS A 1 85 ? -22.859 8.159 17.341 1.00 84.69 85 LYS A N 1
ATOM 692 C CA . LYS A 1 85 ? -22.935 7.940 18.786 1.00 84.69 85 LYS A CA 1
ATOM 693 C C . LYS A 1 85 ? -24.345 8.223 19.316 1.00 84.69 85 LYS A C 1
ATOM 695 O O . LYS A 1 85 ? -24.938 9.277 19.058 1.00 84.69 85 LYS A O 1
ATOM 700 N N . GLY A 1 86 ? -24.846 7.275 20.102 1.00 86.12 86 GLY A N 1
ATOM 701 C CA . GLY A 1 86 ? -26.034 7.435 20.932 1.00 86.12 86 GLY A CA 1
ATOM 702 C C . GLY A 1 86 ? -25.734 8.220 22.210 1.00 86.12 86 GLY A C 1
ATOM 703 O O . GLY A 1 86 ? -24.680 8.845 22.353 1.00 86.12 86 GLY A O 1
ATOM 704 N N . GLY A 1 87 ? -26.659 8.176 23.160 1.00 84.56 87 GLY A N 1
ATOM 705 C CA . GLY A 1 87 ? -26.466 8.771 24.475 1.00 84.56 87 GLY A CA 1
ATOM 706 C C . GLY A 1 87 ? -27.598 8.442 25.435 1.00 84.56 87 GLY A C 1
ATOM 707 O O . GLY A 1 87 ? -28.741 8.247 25.026 1.00 84.56 87 GLY A O 1
ATOM 708 N N . VAL A 1 88 ? -27.271 8.407 26.723 1.00 84.06 88 VAL A N 1
ATOM 709 C CA . VAL A 1 88 ? -28.242 8.245 27.807 1.00 84.06 88 VAL A CA 1
ATOM 710 C C . VAL A 1 88 ? -28.199 9.499 28.669 1.00 84.06 88 VAL A C 1
ATOM 712 O O . VAL A 1 88 ? -27.126 9.927 29.088 1.00 84.06 88 VAL A O 1
ATOM 715 N N . GLN A 1 89 ? -29.358 10.096 28.925 1.00 84.38 89 GLN A N 1
ATOM 716 C CA . GLN A 1 89 ? -29.511 11.182 29.882 1.00 84.38 89 GLN A CA 1
ATOM 717 C C . GLN A 1 89 ?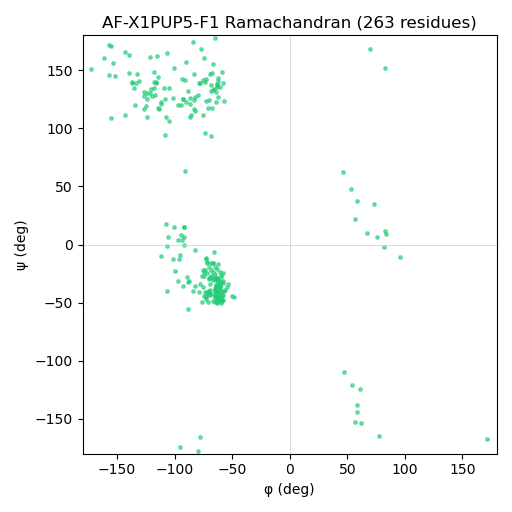 -30.001 10.592 31.199 1.00 84.38 89 GLN A C 1
ATOM 719 O O . GLN A 1 89 ? -31.058 9.962 31.243 1.00 84.38 89 GLN A O 1
ATOM 724 N N . ILE A 1 90 ? -29.224 10.783 32.260 1.00 84.50 90 ILE A N 1
ATOM 725 C CA . ILE A 1 90 ? -29.463 10.173 33.567 1.00 84.50 90 ILE A CA 1
ATOM 726 C C . ILE A 1 90 ? -29.604 11.287 34.598 1.00 84.50 90 ILE A C 1
ATOM 728 O O . ILE A 1 90 ? -28.780 12.198 34.643 1.00 84.50 90 ILE A O 1
ATOM 732 N N . GLU A 1 91 ? -30.661 11.220 35.399 1.00 83.00 91 GLU A N 1
ATOM 733 C CA . GLU A 1 91 ? -30.843 12.072 36.570 1.00 83.00 91 GLU A CA 1
ATOM 734 C C . GLU A 1 91 ? -30.006 11.507 37.718 1.00 83.00 91 GLU A C 1
ATOM 736 O O . GLU A 1 91 ? -30.086 10.311 38.014 1.00 83.00 91 GLU A O 1
ATOM 741 N N . VAL A 1 92 ? -29.198 12.361 38.342 1.00 82.69 92 VAL A N 1
ATOM 742 C CA . VAL A 1 92 ? -28.357 12.013 39.491 1.00 82.69 92 VAL A CA 1
ATOM 743 C C . VAL A 1 92 ? -28.764 12.831 40.711 1.00 82.69 92 VAL A C 1
ATOM 745 O O . VAL A 1 92 ? -29.219 13.967 40.569 1.00 82.69 92 VAL A O 1
ATOM 748 N N . ASP A 1 93 ? -28.618 12.257 41.903 1.00 82.00 93 ASP A N 1
ATOM 749 C CA . ASP A 1 93 ? -28.867 12.967 43.159 1.00 82.00 93 ASP A CA 1
ATOM 750 C C . ASP A 1 93 ? -27.680 13.869 43.564 1.00 82.00 93 ASP A C 1
ATOM 752 O O . ASP A 1 93 ? -26.669 13.979 42.866 1.00 82.00 93 ASP A O 1
ATOM 756 N N . ASN A 1 94 ? -27.781 14.522 44.726 1.00 83.44 94 ASN A N 1
ATOM 757 C CA . ASN A 1 94 ? -26.723 15.390 45.257 1.00 83.44 94 ASN A CA 1
ATOM 758 C C . ASN A 1 94 ? -25.424 14.652 45.644 1.00 83.44 94 ASN A C 1
ATOM 760 O O . ASN A 1 94 ? -24.441 15.307 45.993 1.00 83.44 94 ASN A O 1
ATOM 764 N N . ARG A 1 95 ? -25.414 13.316 45.600 1.00 78.25 95 ARG A N 1
ATOM 765 C CA . ARG A 1 95 ? -24.256 12.449 45.844 1.00 78.25 95 ARG A CA 1
ATOM 766 C C . ARG A 1 95 ? -23.715 11.828 44.551 1.00 78.25 95 ARG A C 1
ATOM 768 O O . ARG A 1 95 ? -22.706 11.133 44.610 1.00 78.25 95 ARG A O 1
ATOM 775 N N . GLY A 1 96 ? -24.334 12.112 43.400 1.00 71.06 96 GLY A N 1
ATOM 776 C CA . GLY A 1 96 ? -23.935 11.591 42.091 1.00 71.06 96 GLY A CA 1
ATOM 777 C C . GLY A 1 96 ? -24.482 10.196 41.776 1.00 71.06 96 GLY A C 1
ATOM 778 O O . GLY A 1 96 ? -24.082 9.605 40.773 1.00 71.06 96 GLY A O 1
ATOM 779 N N . GLU A 1 97 ? -25.392 9.668 42.597 1.00 75.94 97 GLU A N 1
ATOM 780 C CA . GLU A 1 97 ? -25.990 8.349 42.384 1.00 75.94 97 GLU A CA 1
ATOM 781 C C . GLU A 1 97 ? -27.082 8.419 41.312 1.00 75.94 97 GLU A C 1
ATOM 783 O O . GLU A 1 97 ? -27.876 9.364 41.268 1.00 75.94 97 GLU A O 1
ATOM 788 N N . ARG A 1 98 ? -27.132 7.411 40.429 1.00 74.50 98 ARG A N 1
ATOM 789 C CA . ARG A 1 98 ? -28.130 7.350 39.349 1.00 74.50 98 ARG A CA 1
ATOM 790 C C . ARG A 1 98 ? -29.528 7.145 39.942 1.00 74.50 98 ARG A C 1
ATOM 792 O O . ARG A 1 98 ? -29.804 6.100 40.523 1.00 74.50 98 ARG A O 1
ATOM 799 N N . VAL A 1 99 ? -30.425 8.106 39.727 1.00 80.06 99 VAL A N 1
ATOM 800 C CA . VAL A 1 99 ? -31.831 8.041 40.159 1.00 80.06 99 VAL A CA 1
ATOM 801 C C . VAL A 1 99 ? -32.687 7.365 39.091 1.00 80.06 99 VAL A C 1
ATOM 803 O O . VAL A 1 99 ? -33.369 6.380 39.366 1.00 80.06 99 VAL A O 1
ATOM 806 N N . ARG A 1 100 ? -32.656 7.880 37.854 1.00 79.62 100 ARG A N 1
ATOM 807 C CA . ARG A 1 100 ? -33.388 7.306 36.712 1.00 79.62 100 ARG A CA 1
ATOM 808 C C . ARG A 1 100 ? -32.839 7.777 35.371 1.00 79.62 100 ARG A C 1
ATOM 810 O O . ARG A 1 100 ? -32.204 8.824 35.272 1.00 79.62 100 ARG A O 1
ATOM 817 N N . THR A 1 101 ? -33.153 7.028 34.321 1.00 82.56 101 THR A N 1
ATOM 818 C CA . THR A 1 101 ? -32.907 7.446 32.935 1.00 82.56 101 THR A CA 1
ATOM 819 C C . THR A 1 101 ? -34.044 8.353 32.463 1.00 82.56 101 THR A C 1
ATOM 821 O O . THR A 1 101 ? -35.207 7.964 32.525 1.00 82.56 101 THR A O 1
ATOM 824 N N . VAL A 1 102 ? -33.704 9.556 32.002 1.00 87.12 102 VAL A N 1
ATOM 825 C CA . VAL A 1 102 ? -34.642 10.594 31.529 1.00 87.12 102 VAL A CA 1
ATOM 826 C C . VAL A 1 102 ? -34.784 10.565 30.009 1.00 87.12 102 VAL A C 1
ATOM 828 O O . VAL A 1 102 ? -35.847 10.861 29.471 1.00 87.12 102 VAL A O 1
ATOM 831 N N . GLY A 1 103 ? -33.719 10.186 29.307 1.00 85.44 103 GLY A N 1
ATOM 832 C CA . GLY A 1 103 ? -33.697 10.161 27.853 1.00 85.44 103 GLY A CA 1
ATOM 833 C C . GLY A 1 103 ? -32.729 9.116 27.334 1.00 85.44 103 GLY A C 1
ATOM 834 O O . GLY A 1 103 ? -31.673 8.880 27.919 1.00 85.44 103 GLY A O 1
ATOM 835 N N . TYR A 1 104 ? -33.092 8.495 26.220 1.00 87.81 104 TYR A N 1
ATOM 836 C CA . TYR A 1 104 ? -32.263 7.513 25.541 1.00 87.81 104 TYR A CA 1
ATOM 837 C C . TYR A 1 104 ? -32.267 7.804 24.045 1.00 87.81 104 TYR A C 1
ATOM 839 O O . TYR A 1 104 ? -33.315 7.807 23.402 1.00 87.81 104 TYR A O 1
ATOM 847 N N . LYS A 1 105 ? -31.082 8.058 23.495 1.00 89.31 105 LYS A N 1
ATOM 848 C CA . LYS A 1 105 ? -30.838 8.124 22.059 1.00 89.31 105 LYS A CA 1
ATOM 849 C C . LYS A 1 105 ? -30.046 6.870 21.677 1.00 89.31 105 LYS A C 1
ATOM 851 O O . LYS A 1 105 ? -28.870 6.795 22.045 1.00 89.31 105 LYS A O 1
ATOM 856 N N . PRO A 1 106 ? -30.636 5.903 20.955 1.00 86.38 106 PRO A N 1
ATOM 857 C CA . PRO A 1 106 ? -29.888 4.735 20.513 1.00 86.38 106 PRO A CA 1
ATOM 858 C C . PRO A 1 106 ? -28.740 5.152 19.578 1.00 86.38 106 PRO A C 1
ATOM 860 O O . PRO A 1 106 ? -28.901 6.103 18.801 1.00 86.38 106 PRO A O 1
ATOM 863 N N . PRO A 1 107 ? -27.576 4.483 19.649 1.00 88.50 107 PRO A N 1
ATOM 864 C CA . PRO A 1 107 ? -26.535 4.647 18.644 1.00 88.50 107 PRO A CA 1
ATOM 865 C C . PRO A 1 107 ? -27.009 4.097 17.296 1.00 88.50 107 PRO A C 1
ATOM 867 O O . PRO A 1 107 ? -27.860 3.207 17.240 1.00 88.50 107 PRO A O 1
ATOM 870 N N . LYS A 1 108 ? -26.432 4.607 16.208 1.00 90.81 108 LYS A N 1
ATOM 871 C CA . LYS A 1 108 ? -26.585 4.010 14.878 1.00 90.81 108 LYS A CA 1
ATOM 872 C C . LYS A 1 108 ? -25.263 3.374 14.489 1.00 90.81 108 LYS A C 1
ATOM 874 O O . LYS A 1 108 ? -24.240 4.059 14.507 1.00 90.81 108 LYS A O 1
ATOM 879 N N . ALA A 1 109 ? -25.297 2.090 14.147 1.00 91.56 109 ALA A N 1
ATOM 880 C CA . ALA A 1 109 ? -24.131 1.398 13.621 1.00 91.56 109 ALA A CA 1
ATOM 881 C C . ALA A 1 109 ? -23.632 2.088 12.343 1.00 91.56 109 ALA A C 1
ATOM 883 O O . ALA A 1 109 ? -24.421 2.676 11.593 1.00 91.56 109 ALA A O 1
ATOM 884 N N . GLY A 1 110 ? -22.320 2.030 12.118 1.00 92.69 110 GLY A N 1
ATOM 885 C CA . GLY A 1 110 ? -21.755 2.365 10.819 1.00 92.69 110 GLY A CA 1
ATOM 886 C C . GLY A 1 110 ? -22.200 1.377 9.750 1.00 92.69 110 GLY A C 1
ATOM 887 O O . GLY A 1 110 ? -22.933 0.423 10.019 1.00 92.69 110 GLY A O 1
ATOM 888 N N . LYS A 1 111 ? -21.779 1.633 8.516 1.00 95.81 111 LYS A N 1
ATOM 889 C CA . LYS A 1 111 ? -22.065 0.726 7.408 1.00 95.81 111 LYS A CA 1
ATOM 890 C C . LYS A 1 111 ? -20.943 -0.283 7.258 1.00 95.81 111 LYS A C 1
ATOM 892 O O . LYS A 1 111 ? -19.773 0.080 7.348 1.00 95.81 111 LYS A O 1
ATOM 897 N N . ASP A 1 112 ? -21.328 -1.509 6.944 1.00 96.25 112 ASP A N 1
ATOM 898 C CA . ASP A 1 112 ? -20.384 -2.542 6.552 1.00 96.25 112 ASP A CA 1
ATOM 899 C C . ASP A 1 112 ? -19.755 -2.197 5.201 1.00 96.25 112 ASP A C 1
ATOM 901 O O . ASP A 1 112 ? -20.384 -1.585 4.329 1.00 96.25 112 ASP A O 1
ATOM 905 N N . ILE A 1 113 ? -18.500 -2.605 5.035 1.00 96.19 113 ILE A N 1
ATOM 906 C CA . ILE A 1 113 ? -17.747 -2.441 3.796 1.00 96.19 113 ILE A CA 1
ATOM 907 C C . ILE A 1 113 ? -17.267 -3.813 3.367 1.00 96.19 113 ILE A C 1
ATOM 909 O O . ILE A 1 113 ? -16.671 -4.552 4.148 1.00 96.19 113 ILE A O 1
ATOM 913 N N . GLN A 1 114 ? -17.520 -4.131 2.104 1.00 96.88 114 GLN A N 1
ATOM 914 C CA . GLN A 1 114 ? -16.945 -5.287 1.447 1.00 96.88 114 GLN A CA 1
ATOM 915 C C . GLN A 1 114 ? -15.794 -4.805 0.568 1.00 96.88 114 GLN A C 1
ATOM 917 O O . GLN A 1 114 ? -15.967 -3.900 -0.247 1.00 96.88 114 GLN A O 1
ATOM 922 N N . ILE A 1 115 ? -14.619 -5.395 0.765 1.00 96.94 115 ILE A N 1
ATOM 923 C CA . ILE A 1 115 ? -13.421 -5.111 -0.024 1.00 96.94 115 ILE A CA 1
ATOM 924 C C . ILE A 1 115 ? -13.124 -6.279 -0.966 1.00 96.94 115 ILE A C 1
ATOM 926 O O . ILE A 1 115 ? -13.652 -7.376 -0.800 1.00 96.94 115 ILE A O 1
ATOM 930 N N . THR A 1 116 ? -12.271 -6.030 -1.952 1.00 98.19 116 THR A N 1
ATOM 931 C CA . THR A 1 116 ? -11.911 -6.978 -3.020 1.00 98.19 116 THR A CA 1
ATOM 932 C C . THR A 1 116 ? -10.841 -7.989 -2.608 1.00 98.19 116 THR A C 1
ATOM 934 O O . THR A 1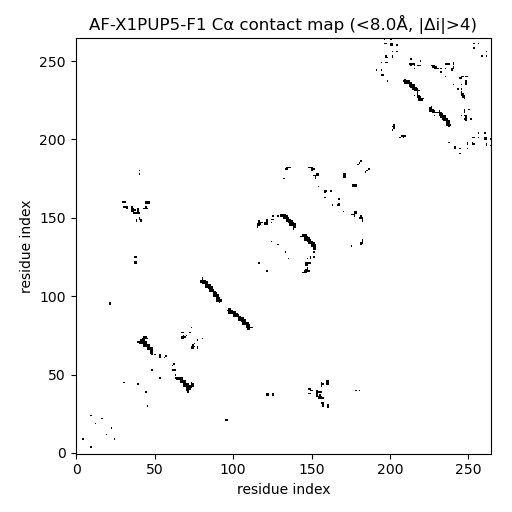 116 ? -10.503 -8.879 -3.382 1.00 98.19 116 THR A O 1
ATOM 937 N N . ILE A 1 117 ? -10.294 -7.846 -1.399 1.00 98.25 117 ILE A N 1
ATOM 938 C CA . ILE A 1 117 ? -9.186 -8.659 -0.908 1.00 98.25 117 ILE A CA 1
ATOM 939 C C . ILE A 1 117 ? -9.658 -10.087 -0.643 1.00 98.25 117 ILE A C 1
ATOM 941 O O . ILE A 1 117 ? -10.571 -10.308 0.155 1.00 98.25 117 ILE A O 1
ATOM 945 N N . ASP A 1 118 ? -8.995 -11.059 -1.263 1.00 98.19 118 ASP A N 1
ATOM 946 C CA . ASP A 1 118 ? -9.148 -12.467 -0.912 1.00 98.19 118 ASP A CA 1
ATOM 947 C C . ASP A 1 118 ? -8.174 -12.800 0.216 1.00 98.19 118 ASP A C 1
ATOM 949 O O . ASP A 1 118 ? -6.959 -12.856 0.016 1.00 98.19 118 ASP A O 1
ATOM 953 N N . ILE A 1 119 ? -8.717 -13.036 1.411 1.00 97.12 119 ILE A N 1
ATOM 954 C CA . ILE A 1 119 ? -7.910 -13.289 2.606 1.00 97.12 119 ILE A CA 1
ATOM 955 C C . ILE A 1 119 ? -6.972 -14.491 2.447 1.00 97.12 119 ILE A C 1
ATOM 957 O O . ILE A 1 119 ? -5.846 -14.445 2.923 1.00 97.12 119 ILE A O 1
ATOM 961 N N . ARG A 1 120 ? -7.374 -15.522 1.697 1.00 97.81 120 ARG A N 1
ATOM 962 C CA . ARG A 1 120 ? -6.558 -16.732 1.512 1.00 97.81 120 ARG A CA 1
ATOM 963 C C . ARG A 1 120 ? -5.324 -16.425 0.672 1.00 97.81 120 ARG A C 1
ATOM 965 O O . ARG A 1 120 ? -4.245 -16.944 0.927 1.00 97.81 120 ARG A O 1
ATOM 972 N N . ILE A 1 121 ? -5.488 -15.585 -0.351 1.00 97.88 121 ILE A N 1
ATOM 973 C CA . ILE A 1 121 ? -4.374 -15.130 -1.189 1.00 97.88 121 ILE A CA 1
ATOM 974 C C . ILE A 1 121 ? -3.484 -14.181 -0.384 1.00 97.88 121 ILE A C 1
ATOM 976 O O . ILE A 1 121 ? -2.262 -14.279 -0.479 1.00 97.88 121 ILE A O 1
ATOM 980 N N . GLN A 1 122 ? -4.084 -13.301 0.419 1.00 97.94 122 GLN A N 1
ATOM 981 C CA . GLN A 1 122 ? -3.359 -12.378 1.286 1.00 97.94 122 GLN A CA 1
ATOM 982 C C . GLN A 1 122 ? -2.456 -13.112 2.295 1.00 97.94 122 GLN A C 1
ATOM 984 O O . GLN A 1 122 ? -1.279 -12.775 2.396 1.00 97.94 122 GLN A O 1
ATOM 989 N N . GLU A 1 123 ? -2.969 -14.136 2.984 1.00 97.00 123 GLU A N 1
ATOM 990 C CA . GLU A 1 123 ? -2.185 -14.966 3.914 1.00 97.00 123 GLU A CA 1
ATOM 991 C C . GLU A 1 123 ? -0.989 -15.609 3.199 1.00 97.00 123 GLU A C 1
ATOM 993 O O . GLU A 1 123 ? 0.148 -15.471 3.645 1.00 97.00 123 GLU A O 1
ATOM 998 N N . ILE A 1 124 ? -1.217 -16.214 2.024 1.00 96.56 124 ILE A N 1
ATOM 999 C CA . ILE A 1 124 ? -0.148 -16.843 1.234 1.00 96.56 124 ILE A CA 1
ATOM 1000 C C . ILE A 1 124 ? 0.955 -15.836 0.883 1.00 96.56 124 ILE A C 1
ATOM 1002 O O . ILE A 1 124 ? 2.138 -16.178 0.967 1.00 96.56 124 ILE A O 1
ATOM 1006 N N . ILE A 1 125 ? 0.607 -14.613 0.463 1.00 96.12 125 ILE A N 1
ATOM 1007 C CA . ILE A 1 125 ? 1.628 -13.621 0.098 1.00 96.12 125 ILE A CA 1
ATOM 1008 C C . ILE A 1 125 ? 2.364 -13.080 1.323 1.00 96.12 125 ILE A C 1
ATOM 1010 O O . ILE A 1 125 ? 3.584 -12.955 1.257 1.00 96.12 125 ILE A O 1
ATOM 1014 N N . ASP A 1 126 ? 1.666 -12.806 2.428 1.00 94.62 126 ASP A N 1
ATOM 1015 C CA . ASP A 1 126 ? 2.283 -12.291 3.653 1.00 94.62 126 ASP A CA 1
ATOM 1016 C C . ASP A 1 126 ? 3.249 -13.336 4.243 1.00 94.62 126 ASP A C 1
ATOM 1018 O O . ASP A 1 126 ? 4.393 -13.006 4.562 1.00 94.62 126 ASP A O 1
ATOM 1022 N N . GLU A 1 127 ? 2.866 -14.618 4.255 1.00 93.81 127 GLU A N 1
ATOM 1023 C CA . GLU A 1 127 ? 3.747 -15.727 4.647 1.00 93.81 127 GLU A CA 1
ATOM 1024 C C . GLU A 1 127 ? 4.944 -15.894 3.696 1.00 93.81 127 GLU A C 1
ATOM 1026 O O . GLU A 1 127 ? 6.079 -16.113 4.134 1.00 93.81 127 GLU A O 1
ATOM 1031 N N . SER A 1 128 ? 4.721 -15.757 2.384 1.00 94.38 128 SER A N 1
ATOM 1032 C CA . SER A 1 128 ? 5.775 -15.900 1.367 1.00 94.38 128 SER A CA 1
ATOM 1033 C C . SER A 1 128 ? 6.835 -14.797 1.444 1.00 94.38 128 SER A C 1
ATOM 1035 O O . SER A 1 128 ? 7.969 -15.001 1.001 1.00 94.38 128 SER A O 1
ATOM 1037 N N . MET A 1 129 ? 6.498 -13.633 2.007 1.00 93.00 129 MET A N 1
ATOM 1038 C CA . MET A 1 129 ? 7.443 -12.530 2.176 1.00 93.00 129 MET A CA 1
ATOM 1039 C C . MET A 1 129 ? 8.489 -12.815 3.264 1.00 93.00 129 MET A C 1
ATOM 1041 O O . MET A 1 129 ? 9.606 -12.304 3.152 1.00 93.00 129 MET A O 1
ATOM 1045 N N . GLN A 1 130 ? 8.205 -13.684 4.242 1.00 86.88 130 GLN A N 1
ATOM 1046 C CA . GLN A 1 130 ? 9.130 -14.101 5.309 1.00 86.88 130 GLN A CA 1
ATOM 1047 C C . GLN A 1 130 ? 9.856 -12.919 5.983 1.00 86.88 130 GLN A C 1
ATOM 1049 O O . GLN A 1 130 ? 9.256 -12.149 6.715 1.00 86.88 130 GLN A O 1
ATOM 1054 N N . HIS A 1 131 ? 11.165 -12.760 5.751 1.00 85.88 131 HIS A N 1
ATOM 1055 C CA . HIS A 1 131 ? 11.984 -11.661 6.281 1.00 85.88 131 HIS A CA 1
ATOM 1056 C C . HIS A 1 131 ? 12.338 -10.616 5.214 1.00 85.88 131 HIS A C 1
ATOM 1058 O O . HIS A 1 131 ? 13.140 -9.710 5.454 1.00 85.88 131 HIS A O 1
ATOM 1064 N N . ASN A 1 132 ? 11.780 -10.741 4.010 1.00 92.25 132 ASN A N 1
ATOM 1065 C CA . ASN A 1 132 ? 12.064 -9.836 2.911 1.00 92.25 132 ASN A CA 1
ATOM 1066 C C . ASN A 1 132 ? 11.303 -8.532 3.095 1.00 92.25 132 ASN A C 1
ATOM 1068 O O . ASN A 1 132 ? 10.127 -8.510 3.443 1.00 92.25 132 ASN A O 1
ATOM 1072 N N . ARG A 1 133 ? 11.970 -7.420 2.805 1.00 94.62 133 ARG A N 1
ATOM 1073 C CA . ARG A 1 133 ? 11.328 -6.108 2.760 1.00 94.62 133 ARG A CA 1
ATOM 1074 C C . ARG A 1 133 ? 10.894 -5.847 1.335 1.00 94.62 133 ARG A C 1
ATOM 1076 O O . ARG A 1 133 ? 11.727 -5.896 0.430 1.00 94.62 133 ARG A O 1
ATOM 1083 N N . GLY A 1 134 ? 9.623 -5.549 1.127 1.00 95.38 134 GLY A N 1
ATOM 1084 C CA . GLY A 1 134 ? 9.116 -5.363 -0.222 1.00 95.38 134 GLY A CA 1
ATOM 1085 C C . GLY A 1 134 ? 7.609 -5.239 -0.280 1.00 95.38 134 GLY A C 1
ATOM 1086 O O . GLY A 1 134 ? 6.947 -5.023 0.733 1.00 95.38 134 GLY A O 1
ATOM 1087 N N . VAL A 1 135 ? 7.102 -5.341 -1.502 1.00 96.62 135 VAL A N 1
ATOM 1088 C CA . VAL A 1 135 ? 5.694 -5.164 -1.828 1.00 96.62 135 VAL A CA 1
ATOM 1089 C C . VAL A 1 135 ? 5.281 -6.245 -2.807 1.00 96.62 135 VAL A C 1
ATOM 1091 O O . VAL A 1 135 ? 6.001 -6.510 -3.771 1.00 96.62 135 VAL A O 1
ATOM 1094 N N . VAL A 1 136 ? 4.093 -6.799 -2.596 1.00 97.25 136 VAL A N 1
ATOM 1095 C CA . VAL A 1 136 ? 3.395 -7.620 -3.585 1.00 97.25 136 VAL A CA 1
ATOM 1096 C C . VAL A 1 136 ? 2.004 -7.035 -3.774 1.00 97.25 136 VAL A C 1
ATOM 1098 O O . VAL A 1 136 ? 1.288 -6.818 -2.801 1.00 97.25 136 VAL A O 1
ATOM 1101 N N . VAL A 1 137 ? 1.623 -6.774 -5.024 1.00 97.38 137 VAL A N 1
ATOM 1102 C CA . VAL A 1 137 ? 0.265 -6.354 -5.389 1.00 97.38 137 VAL A CA 1
ATOM 1103 C C . VAL A 1 137 ? -0.266 -7.331 -6.423 1.00 97.38 137 VAL A C 1
ATOM 1105 O O . VAL A 1 137 ? 0.364 -7.541 -7.460 1.00 97.38 137 VAL A O 1
ATOM 1108 N N . ILE A 1 138 ? -1.425 -7.916 -6.139 1.00 97.88 138 ILE A N 1
ATOM 1109 C CA . ILE A 1 138 ? -2.169 -8.764 -7.066 1.00 97.88 138 ILE A CA 1
ATOM 1110 C C . ILE A 1 138 ? -3.440 -8.013 -7.433 1.00 97.88 138 ILE A C 1
ATOM 1112 O O . ILE A 1 138 ? -4.224 -7.637 -6.562 1.00 97.88 138 ILE A O 1
ATOM 1116 N N . MET A 1 139 ? -3.626 -7.790 -8.728 1.00 98.19 139 MET A N 1
ATOM 1117 C CA . MET A 1 139 ? -4.718 -6.992 -9.265 1.00 98.19 139 MET A CA 1
ATOM 1118 C C . MET A 1 139 ? -5.367 -7.726 -10.432 1.00 98.19 139 MET A C 1
ATOM 1120 O O . MET A 1 139 ? -4.661 -8.292 -11.272 1.00 98.19 139 MET A O 1
ATOM 1124 N N . ASP A 1 140 ? -6.693 -7.683 -10.503 1.00 98.00 140 ASP A N 1
ATOM 1125 C CA . ASP A 1 140 ? -7.410 -8.048 -11.720 1.00 98.00 140 ASP A CA 1
ATOM 1126 C C . ASP A 1 140 ? -7.169 -6.953 -12.781 1.00 98.00 140 ASP A C 1
ATOM 1128 O O . ASP A 1 140 ? -7.539 -5.795 -12.570 1.00 98.00 140 ASP A O 1
ATOM 1132 N N . PRO A 1 141 ? -6.535 -7.265 -13.925 1.00 96.81 141 PRO A N 1
ATOM 1133 C CA . PRO A 1 141 ? -6.179 -6.257 -14.921 1.00 96.81 141 PRO A CA 1
ATOM 1134 C C . PRO A 1 141 ? -7.382 -5.704 -15.701 1.00 96.81 141 PRO A C 1
ATOM 1136 O O . PRO A 1 141 ? -7.240 -4.680 -16.370 1.00 96.81 141 PRO A O 1
ATOM 1139 N N . TYR A 1 142 ? -8.539 -6.369 -15.660 1.00 97.31 142 TYR A N 1
ATOM 1140 C CA . TYR A 1 142 ? -9.749 -5.950 -16.364 1.00 97.31 142 TYR A CA 1
ATOM 1141 C C . TYR A 1 142 ? -10.650 -5.077 -15.491 1.00 97.31 142 TYR A C 1
ATOM 1143 O O . TYR A 1 142 ? -11.274 -4.152 -16.013 1.00 97.31 142 TYR A O 1
ATOM 1151 N N . THR A 1 143 ? -10.721 -5.351 -14.184 1.00 97.62 143 THR A N 1
ATOM 1152 C CA . THR A 1 143 ? -11.555 -4.580 -13.242 1.00 97.62 143 THR A CA 1
ATOM 1153 C C . THR A 1 143 ? -10.761 -3.543 -12.446 1.00 97.62 143 THR A C 1
ATOM 1155 O O . THR A 1 143 ? -11.334 -2.557 -11.982 1.00 97.62 143 THR A O 1
ATOM 1158 N N . GLY A 1 144 ? -9.446 -3.730 -12.307 1.00 97.25 144 GLY A N 1
ATOM 1159 C CA . GLY A 1 144 ? -8.592 -2.935 -11.423 1.00 97.25 144 GLY A CA 1
ATOM 1160 C C . GLY A 1 144 ? -8.748 -3.293 -9.942 1.00 97.25 144 GLY A C 1
ATOM 1161 O O . GLY A 1 144 ? -8.191 -2.607 -9.086 1.00 97.25 144 GLY A O 1
ATOM 1162 N N . GLU A 1 145 ? -9.506 -4.343 -9.620 1.00 98.12 145 GLU A N 1
ATOM 1163 C CA . GLU A 1 145 ? -9.709 -4.786 -8.245 1.00 98.12 145 GLU A CA 1
ATOM 1164 C C . GLU A 1 145 ? -8.405 -5.320 -7.655 1.00 98.12 145 GLU A C 1
ATOM 1166 O O . GLU A 1 145 ? -7.703 -6.128 -8.268 1.00 98.12 145 GLU A O 1
ATOM 1171 N N . ILE A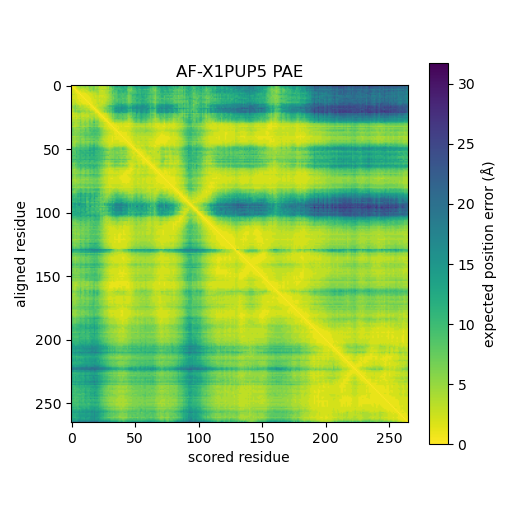 1 146 ? -8.088 -4.881 -6.437 1.00 98.12 146 ILE A N 1
ATOM 1172 C CA . ILE A 1 146 ? -6.929 -5.373 -5.698 1.00 98.12 146 ILE A CA 1
ATOM 1173 C C . ILE A 1 146 ? -7.342 -6.642 -4.961 1.00 98.12 146 ILE A C 1
ATOM 1175 O O . ILE A 1 146 ? -8.136 -6.591 -4.023 1.00 98.12 146 ILE A O 1
ATOM 1179 N N . ILE A 1 147 ? -6.801 -7.774 -5.394 1.00 98.31 147 ILE A N 1
ATOM 1180 C CA . ILE A 1 147 ? -7.089 -9.095 -4.827 1.00 98.31 147 ILE A CA 1
ATOM 1181 C C . ILE A 1 147 ? -6.244 -9.327 -3.572 1.00 98.31 147 ILE A C 1
ATOM 1183 O O . ILE A 1 147 ? -6.705 -9.951 -2.622 1.00 98.31 147 ILE A O 1
ATOM 1187 N N . ALA A 1 148 ? -5.009 -8.825 -3.559 1.00 98.00 148 ALA A N 1
ATOM 1188 C CA . ALA A 1 148 ? -4.138 -8.864 -2.393 1.00 98.00 148 ALA A CA 1
ATOM 1189 C C . ALA A 1 148 ? -3.082 -7.754 -2.479 1.00 98.00 148 ALA A C 1
ATOM 1191 O O . ALA A 1 148 ? -2.614 -7.407 -3.570 1.00 98.00 148 ALA A O 1
ATOM 1192 N N . LEU A 1 149 ? -2.702 -7.199 -1.331 1.00 97.88 149 LEU A N 1
ATOM 1193 C CA . LEU A 1 149 ? -1.672 -6.170 -1.219 1.00 97.88 149 LEU A CA 1
ATOM 1194 C C . LEU A 1 149 ? -0.880 -6.402 0.064 1.00 97.88 149 LEU A C 1
ATOM 1196 O O . LEU A 1 149 ? -1.382 -6.213 1.169 1.00 97.88 149 LEU A O 1
ATOM 1200 N N . SER A 1 150 ? 0.377 -6.797 -0.095 1.00 96.62 150 SER A N 1
ATOM 1201 C CA . SER A 1 150 ? 1.324 -6.974 1.002 1.00 96.62 150 SER A CA 1
ATOM 1202 C C . SER A 1 150 ? 2.378 -5.877 0.962 1.00 96.62 150 SER A C 1
ATOM 1204 O O . SER A 1 150 ? 2.937 -5.565 -0.093 1.00 96.62 150 SER A O 1
ATOM 1206 N N . SER A 1 151 ? 2.662 -5.302 2.125 1.00 97.00 151 SER A N 1
ATOM 1207 C CA . SER A 1 151 ? 3.797 -4.420 2.367 1.00 97.00 151 SER A CA 1
ATOM 1208 C C . SER A 1 151 ? 4.553 -4.989 3.561 1.00 97.00 151 SER A C 1
ATOM 1210 O O . SER A 1 151 ? 4.015 -5.056 4.657 1.00 97.00 151 SER A O 1
ATOM 1212 N N . HIS A 1 152 ? 5.798 -5.411 3.360 1.00 96.25 152 HIS A N 1
ATOM 1213 C CA . HIS A 1 152 ? 6.556 -6.124 4.386 1.00 96.25 152 HIS A CA 1
ATOM 1214 C C . HIS A 1 152 ? 7.798 -5.323 4.836 1.00 96.25 152 HIS A C 1
ATOM 1216 O O . HIS A 1 152 ? 8.478 -4.737 3.975 1.00 96.25 152 HIS A O 1
ATOM 1222 N N . PRO A 1 153 ? 8.139 -5.287 6.145 1.00 95.88 153 PRO A N 1
ATOM 1223 C CA . PRO A 1 153 ? 7.469 -5.963 7.266 1.00 95.88 153 PRO A CA 1
ATOM 1224 C C . PRO A 1 153 ? 6.089 -5.394 7.603 1.00 95.88 153 PRO A C 1
ATOM 1226 O O . PRO A 1 153 ? 5.857 -4.198 7.424 1.00 95.88 153 PRO A O 1
ATOM 1229 N N . ASN A 1 154 ? 5.195 -6.278 8.054 1.00 94.56 154 ASN A N 1
ATOM 1230 C CA . ASN A 1 154 ? 3.867 -5.951 8.574 1.00 94.56 154 ASN A CA 1
ATOM 1231 C C . ASN A 1 154 ? 3.889 -5.831 10.111 1.00 94.56 154 ASN A C 1
ATOM 1233 O O . ASN A 1 154 ? 4.955 -5.802 10.725 1.00 94.56 154 ASN A O 1
ATOM 1237 N N . TYR A 1 155 ? 2.721 -5.646 10.717 1.00 95.88 155 TYR A N 1
ATOM 1238 C CA . TYR A 1 155 ? 2.536 -5.427 12.156 1.00 95.88 155 TYR A CA 1
ATOM 1239 C C . TYR A 1 155 ? 1.147 -5.910 12.558 1.00 95.88 155 TYR A C 1
ATOM 1241 O O . TYR A 1 155 ? 0.272 -5.934 11.695 1.00 95.88 155 TYR A O 1
ATOM 1249 N N . ASP A 1 156 ? 0.928 -6.259 13.826 1.00 96.75 156 ASP A N 1
ATOM 1250 C CA . ASP A 1 156 ? -0.403 -6.621 14.314 1.00 96.75 156 ASP A CA 1
ATOM 1251 C C . ASP A 1 156 ? -1.210 -5.349 14.661 1.00 96.75 156 ASP A C 1
ATOM 1253 O O . ASP A 1 156 ? -0.816 -4.579 15.538 1.00 96.75 156 ASP A O 1
ATOM 1257 N N . PRO A 1 157 ? -2.334 -5.065 13.977 1.00 96.81 157 PRO A N 1
ATOM 1258 C CA . PRO A 1 157 ? -3.193 -3.932 14.311 1.00 96.81 157 PRO A CA 1
ATOM 1259 C C . PRO A 1 157 ? -3.825 -4.024 15.709 1.00 96.81 157 PRO A C 1
ATOM 1261 O O . PRO A 1 157 ? -4.245 -2.993 16.243 1.00 96.81 157 PRO A O 1
ATOM 1264 N N . ASN A 1 158 ? -3.925 -5.225 16.298 1.00 95.94 158 ASN A N 1
ATOM 1265 C CA . ASN A 1 158 ? -4.490 -5.418 17.635 1.00 95.94 158 ASN A CA 1
ATOM 1266 C C . ASN A 1 158 ? -3.627 -4.760 18.724 1.00 95.94 158 ASN A C 1
ATOM 1268 O O . ASN A 1 158 ? -4.199 -4.231 19.676 1.00 95.94 158 ASN A O 1
ATOM 1272 N N . ASP A 1 159 ? -2.305 -4.650 18.532 1.00 95.00 159 ASP A N 1
ATOM 1273 C CA . ASP A 1 159 ? -1.387 -3.975 19.468 1.00 95.00 159 ASP A CA 1
ATOM 1274 C C . ASP A 1 159 ? -1.844 -2.532 19.775 1.00 95.00 159 ASP A C 1
ATOM 1276 O O . ASP A 1 159 ? -1.775 -2.053 20.909 1.00 95.00 159 ASP A O 1
ATOM 1280 N N . PHE A 1 160 ? -2.395 -1.838 18.770 1.00 93.88 160 PHE A N 1
ATOM 1281 C CA . PHE A 1 160 ? -2.919 -0.473 18.903 1.00 93.88 160 PHE A CA 1
ATOM 1282 C C . PHE A 1 160 ? -4.274 -0.395 19.611 1.00 93.88 160 PHE A C 1
ATOM 1284 O O . PHE A 1 160 ? -4.597 0.636 20.207 1.00 93.88 160 PHE A O 1
ATOM 1291 N N . ILE A 1 161 ? -5.072 -1.461 19.536 1.00 90.88 161 ILE A N 1
ATOM 1292 C CA . ILE A 1 161 ? -6.374 -1.559 20.204 1.00 90.88 161 ILE A CA 1
ATOM 1293 C C . ILE A 1 161 ? -6.192 -1.889 21.682 1.00 90.88 161 ILE A C 1
ATOM 1295 O O . ILE A 1 161 ? -6.890 -1.328 22.526 1.00 90.88 161 ILE A O 1
ATOM 1299 N N . GLU A 1 162 ? -5.263 -2.789 21.986 1.00 87.88 162 GLU A N 1
ATOM 1300 C CA . GLU A 1 162 ? -4.918 -3.180 23.353 1.00 87.88 162 GLU A CA 1
ATOM 1301 C C . GLU A 1 162 ? -4.106 -2.097 24.069 1.00 87.88 162 GLU A C 1
ATOM 1303 O O . GLU A 1 162 ? -4.150 -2.002 25.296 1.00 87.88 162 GLU A O 1
ATOM 1308 N N . GLY A 1 163 ? -3.427 -1.234 23.306 1.00 87.06 163 GLY A N 1
ATOM 1309 C CA . GLY A 1 163 ? -2.570 -0.193 23.855 1.00 87.06 163 GLY A CA 1
ATOM 1310 C C . GLY A 1 163 ? -1.273 -0.765 24.419 1.00 87.06 163 GLY A C 1
ATOM 1311 O O . GLY A 1 163 ? -0.781 -0.255 25.425 1.00 87.06 163 GLY A O 1
ATOM 1312 N N . ASP A 1 164 ? -0.731 -1.813 23.790 1.00 91.56 164 ASP A N 1
ATOM 1313 C CA . ASP A 1 164 ? 0.564 -2.382 24.161 1.00 91.56 164 ASP A CA 1
ATOM 1314 C C . ASP A 1 164 ? 1.676 -1.381 23.818 1.00 91.56 164 ASP A C 1
ATOM 1316 O O . ASP A 1 164 ? 2.181 -1.296 22.695 1.00 91.56 164 ASP A O 1
ATOM 1320 N N . GLU A 1 165 ? 2.042 -0.569 24.810 1.00 92.69 165 GLU A N 1
ATOM 1321 C CA . GLU A 1 165 ? 3.067 0.456 24.650 1.00 92.69 165 GLU A CA 1
ATOM 1322 C C . GLU A 1 165 ? 4.425 -0.138 24.264 1.00 92.69 165 GLU A C 1
ATOM 1324 O O . GLU A 1 165 ? 5.184 0.521 23.551 1.00 92.69 165 GLU A O 1
ATOM 1329 N N . GLU A 1 166 ? 4.765 -1.348 24.714 1.00 95.12 166 GLU A N 1
ATOM 1330 C CA . GLU A 1 166 ? 6.044 -1.974 24.384 1.00 95.12 166 GLU A CA 1
ATOM 1331 C C . GLU A 1 166 ? 6.065 -2.394 22.912 1.00 95.12 166 GLU A C 1
ATOM 1333 O O . GLU A 1 166 ? 6.982 -2.000 22.180 1.00 95.12 166 GLU A O 1
ATOM 1338 N N . ALA A 1 167 ? 5.027 -3.101 22.453 1.00 94.69 167 ALA A N 1
ATOM 1339 C CA . ALA A 1 167 ? 4.878 -3.502 21.056 1.00 94.69 167 ALA A CA 1
ATOM 1340 C C . ALA A 1 167 ? 4.866 -2.284 20.118 1.00 94.69 167 ALA A C 1
ATOM 1342 O O . ALA A 1 167 ? 5.660 -2.211 19.173 1.00 94.69 167 ALA A O 1
ATOM 1343 N N . ILE A 1 168 ? 4.064 -1.261 20.432 1.00 94.62 168 ILE A N 1
ATOM 1344 C CA . ILE A 1 168 ? 3.984 -0.027 19.635 1.00 94.62 168 ILE A CA 1
ATOM 1345 C C . ILE A 1 168 ? 5.340 0.693 19.597 1.00 94.62 168 ILE A C 1
ATOM 1347 O O . ILE A 1 168 ? 5.785 1.132 18.532 1.00 94.62 168 ILE A O 1
ATOM 1351 N N . ASN A 1 169 ? 6.038 0.810 20.733 1.00 95.56 169 ASN A N 1
ATOM 1352 C CA . ASN A 1 169 ? 7.359 1.442 20.769 1.00 95.56 169 ASN A CA 1
ATOM 1353 C C . ASN A 1 169 ? 8.401 0.660 19.959 1.00 95.56 169 ASN A C 1
ATOM 1355 O O . ASN A 1 169 ? 9.267 1.280 19.333 1.00 95.56 169 ASN A O 1
ATOM 1359 N N . ASN A 1 170 ? 8.318 -0.671 19.943 1.00 96.25 170 ASN A N 1
ATOM 1360 C CA . ASN A 1 170 ? 9.179 -1.512 19.117 1.00 96.25 170 ASN A CA 1
ATOM 1361 C C . ASN A 1 170 ? 8.917 -1.265 17.625 1.00 96.25 170 ASN A C 1
ATOM 1363 O O . ASN A 1 170 ? 9.868 -0.996 16.891 1.00 96.25 170 ASN A O 1
ATOM 1367 N N . LEU A 1 171 ? 7.650 -1.223 17.196 1.00 95.44 171 LEU A N 1
ATOM 1368 C CA . LEU A 1 171 ? 7.269 -0.911 15.811 1.00 95.44 171 LEU A CA 1
ATOM 1369 C C . LEU A 1 171 ? 7.763 0.474 15.361 1.00 95.44 171 LEU A C 1
ATOM 1371 O O . LEU A 1 171 ? 8.235 0.633 14.234 1.00 95.44 171 LEU A O 1
ATOM 1375 N N . LEU A 1 172 ? 7.684 1.478 16.240 1.00 94.38 172 LEU A N 1
ATOM 1376 C CA . LEU A 1 172 ? 8.136 2.847 15.957 1.00 94.38 172 LEU A CA 1
ATOM 1377 C C . LEU A 1 172 ? 9.662 2.974 15.846 1.00 94.38 172 LEU A C 1
ATOM 1379 O O . LEU A 1 172 ? 10.154 3.864 15.150 1.00 94.38 172 LEU A O 1
ATOM 1383 N N . ARG A 1 173 ? 10.415 2.127 16.555 1.00 96.25 173 ARG A N 1
ATOM 1384 C CA . ARG A 1 173 ? 11.890 2.148 16.581 1.00 96.25 173 ARG A CA 1
ATOM 1385 C C . ARG A 1 173 ? 12.524 1.176 15.596 1.00 96.25 173 ARG A C 1
ATOM 1387 O O . ARG A 1 173 ? 13.742 1.215 15.412 1.00 96.25 173 ARG A O 1
ATOM 1394 N N . ASP A 1 174 ? 11.727 0.313 14.981 1.00 96.06 174 ASP A N 1
ATOM 1395 C CA . ASP A 1 174 ? 12.219 -0.675 14.043 1.00 96.06 174 ASP A CA 1
ATOM 1396 C C . ASP A 1 174 ? 12.834 0.005 12.804 1.00 96.06 174 ASP A C 1
ATOM 1398 O O . ASP A 1 174 ? 12.198 0.772 12.070 1.00 96.06 174 ASP A O 1
ATOM 1402 N N . LYS A 1 175 ? 14.109 -0.315 12.560 1.00 95.56 175 LYS A N 1
ATOM 1403 C CA . LYS A 1 175 ? 14.897 0.149 11.408 1.00 95.56 175 LYS A CA 1
ATOM 1404 C C . LYS A 1 175 ? 14.266 -0.238 10.069 1.00 95.56 175 LYS A C 1
ATOM 1406 O O . LYS A 1 175 ? 14.538 0.404 9.054 1.00 95.56 175 LYS A O 1
ATOM 1411 N N . ASP A 1 176 ? 13.459 -1.294 10.063 1.00 94.75 176 ASP A N 1
ATOM 1412 C CA . ASP A 1 176 ? 12.771 -1.813 8.896 1.00 94.75 176 ASP A CA 1
ATOM 1413 C C . ASP A 1 176 ? 11.374 -1.208 8.739 1.00 94.75 176 ASP A C 1
ATOM 1415 O O . ASP A 1 176 ? 10.668 -1.580 7.810 1.00 94.75 176 ASP A O 1
ATOM 1419 N N . SER A 1 177 ? 10.995 -0.215 9.552 1.00 95.50 177 SER A N 1
ATOM 1420 C CA . SER A 1 177 ? 9.806 0.635 9.365 1.00 95.50 177 SER A CA 1
ATOM 1421 C C . SER A 1 177 ? 8.530 -0.159 9.014 1.00 95.50 177 SER A C 1
ATOM 1423 O O . SER A 1 177 ? 7.985 0.013 7.916 1.00 95.50 177 SER A O 1
ATOM 1425 N N . PRO A 1 178 ? 8.052 -1.048 9.901 1.00 95.62 178 PRO A N 1
ATOM 1426 C CA . PRO A 1 178 ? 6.882 -1.894 9.661 1.00 95.62 178 PRO A CA 1
ATOM 1427 C C . PRO A 1 178 ? 5.592 -1.091 9.500 1.00 95.62 178 PRO A C 1
ATOM 1429 O O . PRO A 1 178 ? 4.724 -1.475 8.730 1.00 95.62 178 PRO A O 1
ATOM 1432 N N . LEU A 1 179 ? 5.473 0.085 10.120 1.00 95.25 179 LEU A N 1
ATOM 1433 C CA . LEU A 1 179 ? 4.294 0.949 9.954 1.00 95.25 179 LEU A CA 1
ATOM 1434 C C . LEU A 1 179 ? 4.230 1.648 8.584 1.00 95.25 179 LEU A C 1
ATOM 1436 O O . LEU A 1 179 ? 3.203 2.217 8.217 1.00 95.25 179 LEU A O 1
ATOM 1440 N N . PHE A 1 180 ? 5.316 1.623 7.808 1.00 95.88 180 PHE A N 1
ATOM 1441 C CA . PHE A 1 180 ? 5.367 2.276 6.505 1.00 95.88 180 PHE A CA 1
ATOM 1442 C C . PHE A 1 180 ? 4.731 1.396 5.424 1.00 95.88 180 PHE A C 1
ATOM 1444 O O . PHE A 1 180 ? 5.263 0.339 5.078 1.00 95.88 180 PHE A O 1
ATOM 1451 N N . ASN A 1 181 ? 3.621 1.864 4.845 1.00 96.25 181 ASN A N 1
ATOM 1452 C CA . ASN A 1 181 ? 2.998 1.213 3.694 1.00 96.25 181 ASN A CA 1
ATOM 1453 C C . ASN A 1 181 ? 3.833 1.460 2.426 1.00 96.25 181 ASN A C 1
ATOM 1455 O O . ASN A 1 181 ? 3.699 2.477 1.738 1.00 96.25 181 ASN A O 1
ATOM 1459 N N . ARG A 1 182 ? 4.689 0.492 2.098 1.00 96.81 182 ARG A N 1
ATOM 1460 C CA . ARG A 1 182 ? 5.594 0.535 0.943 1.00 96.81 182 ARG A CA 1
ATOM 1461 C C . ARG A 1 182 ? 4.864 0.460 -0.388 1.00 96.81 182 ARG A C 1
ATOM 1463 O O . ARG A 1 182 ? 5.389 0.963 -1.375 1.00 96.81 182 ARG A O 1
ATOM 1470 N N . ALA A 1 183 ? 3.683 -0.152 -0.421 1.00 95.62 183 ALA A N 1
ATOM 1471 C CA . ALA A 1 183 ? 2.937 -0.349 -1.657 1.00 95.62 183 ALA A CA 1
ATOM 1472 C C . ALA A 1 183 ? 2.391 0.966 -2.219 1.00 95.62 183 ALA A C 1
ATOM 1474 O O . ALA A 1 183 ? 2.333 1.139 -3.431 1.00 95.62 183 ALA A O 1
ATOM 1475 N N . ILE A 1 184 ? 2.011 1.889 -1.332 1.00 94.19 184 ILE A N 1
ATOM 1476 C CA . ILE A 1 184 ? 1.374 3.155 -1.711 1.00 94.19 184 ILE A CA 1
ATOM 1477 C C . ILE A 1 184 ? 2.340 4.331 -1.554 1.00 94.19 184 ILE A C 1
ATOM 1479 O O . ILE A 1 184 ? 2.358 5.237 -2.383 1.00 94.19 184 ILE A O 1
ATOM 1483 N N . SER A 1 185 ? 3.143 4.341 -0.487 1.00 94.19 185 SER A N 1
ATOM 1484 C CA . SER A 1 185 ? 4.033 5.466 -0.168 1.00 94.19 185 SER A CA 1
ATOM 1485 C C . SER A 1 185 ? 5.493 5.221 -0.550 1.00 94.19 185 SER A C 1
ATOM 1487 O O . SER A 1 185 ? 6.289 6.162 -0.543 1.00 94.19 185 SER A O 1
ATOM 1489 N N . GLY A 1 186 ? 5.867 3.981 -0.874 1.00 94.50 186 GLY A N 1
ATOM 1490 C CA . GLY A 1 186 ? 7.225 3.636 -1.278 1.00 94.50 186 GLY A CA 1
ATOM 1491 C C . GLY A 1 186 ? 7.586 4.235 -2.634 1.00 94.50 186 GLY A C 1
ATOM 1492 O O . GLY A 1 186 ? 6.839 4.119 -3.602 1.00 94.50 186 GLY A O 1
ATOM 1493 N N . GLN A 1 187 ? 8.757 4.865 -2.712 1.00 94.81 187 GLN A N 1
ATOM 1494 C CA . GLN A 1 187 ? 9.296 5.405 -3.956 1.00 94.81 187 GLN A CA 1
ATOM 1495 C C . GLN A 1 187 ? 10.554 4.635 -4.333 1.00 94.81 187 GLN A C 1
ATOM 1497 O O . GLN A 1 187 ? 11.555 4.658 -3.615 1.00 94.81 187 GLN A O 1
ATOM 1502 N N . TYR A 1 188 ? 10.493 3.960 -5.476 1.00 93.94 188 TYR A N 1
ATOM 1503 C CA . TYR A 1 188 ? 11.572 3.125 -5.983 1.00 93.94 188 TYR A CA 1
ATOM 1504 C C . TYR A 1 188 ? 11.835 3.481 -7.444 1.00 93.94 188 TYR A C 1
ATOM 1506 O O . TYR A 1 188 ? 10.881 3.694 -8.197 1.00 93.94 188 TYR A O 1
ATOM 1514 N N . PRO A 1 189 ? 13.101 3.515 -7.890 1.00 94.81 189 PRO A N 1
ATOM 1515 C CA . PRO A 1 189 ? 13.386 3.529 -9.312 1.00 94.81 189 PRO A CA 1
ATOM 1516 C C . PRO A 1 189 ? 12.737 2.291 -9.950 1.00 94.81 189 PRO A C 1
ATOM 1518 O O . PRO A 1 189 ? 13.052 1.175 -9.535 1.00 94.81 189 PRO A O 1
ATOM 1521 N N . PRO A 1 190 ? 11.869 2.440 -10.966 1.00 93.69 190 PRO A N 1
ATOM 1522 C CA . PRO A 1 190 ? 11.190 1.298 -11.581 1.00 93.69 190 PRO A CA 1
ATOM 1523 C C . PRO A 1 190 ? 12.178 0.359 -12.289 1.00 93.69 190 PRO A C 1
ATOM 1525 O O . PRO A 1 190 ? 11.879 -0.797 -12.564 1.00 93.69 190 PRO A O 1
ATOM 1528 N N . GLY A 1 191 ? 13.385 0.830 -12.609 1.00 94.75 191 GLY A N 1
ATOM 1529 C CA . GLY A 1 191 ? 14.376 0.022 -13.305 1.00 94.75 191 GLY A CA 1
ATOM 1530 C C . GLY A 1 191 ? 13.845 -0.469 -14.654 1.00 94.75 191 GLY A C 1
ATOM 1531 O O . GLY A 1 191 ? 13.203 0.272 -15.399 1.00 94.75 191 GLY A O 1
ATOM 1532 N N . SER A 1 192 ? 14.118 -1.731 -14.985 1.00 96.62 192 SER A N 1
ATOM 1533 C CA . SER A 1 192 ? 13.815 -2.259 -16.320 1.00 96.62 192 SER A CA 1
ATOM 1534 C C . SER A 1 192 ? 12.325 -2.465 -16.608 1.00 96.62 192 SER A C 1
ATOM 1536 O O . SER A 1 192 ? 11.984 -2.563 -17.785 1.00 96.62 192 SER A O 1
ATOM 1538 N N . VAL A 1 193 ? 11.423 -2.459 -15.614 1.00 95.62 193 VAL A N 1
ATOM 1539 C CA . VAL A 1 193 ? 9.977 -2.513 -15.919 1.00 95.62 193 VAL A CA 1
ATOM 1540 C C . VAL A 1 193 ? 9.504 -1.262 -16.672 1.00 95.62 193 VAL A C 1
ATOM 1542 O O . VAL A 1 193 ? 8.601 -1.347 -17.502 1.00 95.62 193 VAL A O 1
ATOM 1545 N N . PHE A 1 194 ? 10.191 -0.123 -16.512 1.00 95.75 194 PHE A N 1
ATOM 1546 C CA . PHE A 1 194 ? 9.886 1.109 -17.250 1.00 95.75 194 PHE A CA 1
ATOM 1547 C C . PHE A 1 194 ? 10.163 1.010 -18.762 1.00 95.75 194 PHE A C 1
ATOM 1549 O O . PHE A 1 194 ? 9.650 1.809 -19.546 1.00 95.75 194 PHE A O 1
ATOM 1556 N N . LYS A 1 195 ? 10.928 0.002 -19.210 1.00 96.19 195 LYS A N 1
ATOM 1557 C CA . LYS A 1 195 ? 11.210 -0.218 -20.640 1.00 96.19 195 LYS A CA 1
ATOM 1558 C C . LYS A 1 195 ? 9.935 -0.445 -21.449 1.00 96.19 195 LYS A C 1
ATOM 1560 O O . LYS A 1 195 ? 9.904 -0.077 -22.618 1.00 96.19 195 LYS A O 1
ATOM 1565 N N . ILE A 1 196 ? 8.882 -0.980 -20.825 1.00 95.44 196 ILE A N 1
ATOM 1566 C CA . ILE A 1 196 ? 7.566 -1.143 -21.453 1.00 95.44 196 ILE A CA 1
ATOM 1567 C C . ILE A 1 196 ? 6.974 0.228 -21.810 1.00 95.44 196 ILE A C 1
ATOM 1569 O O . ILE A 1 196 ? 6.550 0.424 -22.945 1.00 95.44 196 ILE A O 1
ATOM 1573 N N . VAL A 1 197 ? 7.026 1.205 -20.897 1.00 95.38 197 VAL A N 1
ATOM 1574 C CA . VAL A 1 197 ? 6.546 2.580 -21.143 1.00 95.38 197 VAL A CA 1
ATOM 1575 C C . VAL A 1 197 ? 7.350 3.237 -22.266 1.00 95.38 197 VAL A C 1
ATOM 1577 O O . VAL A 1 197 ? 6.787 3.814 -23.199 1.00 95.38 197 VAL A O 1
ATOM 1580 N N . THR A 1 198 ? 8.678 3.092 -22.241 1.00 95.44 198 THR A N 1
ATOM 1581 C CA . THR A 1 198 ? 9.547 3.609 -23.314 1.00 95.44 198 THR A CA 1
ATOM 1582 C C . THR A 1 198 ? 9.248 2.950 -24.668 1.00 95.44 198 THR A C 1
ATOM 1584 O O . THR A 1 198 ? 9.206 3.627 -25.692 1.00 95.44 198 THR A O 1
ATOM 1587 N N . ALA A 1 199 ? 8.997 1.640 -24.696 1.00 95.38 199 ALA A N 1
ATOM 1588 C CA . ALA A 1 199 ? 8.655 0.915 -25.916 1.00 95.38 199 ALA A CA 1
ATOM 1589 C C . ALA A 1 199 ? 7.293 1.344 -26.483 1.00 95.38 199 ALA A C 1
ATOM 1591 O O . ALA A 1 199 ? 7.187 1.652 -27.671 1.00 95.38 199 ALA A O 1
ATOM 1592 N N . VAL A 1 200 ? 6.259 1.404 -25.641 1.00 95.62 200 VAL A N 1
ATOM 1593 C CA . VAL A 1 200 ? 4.900 1.784 -26.054 1.00 95.62 200 VAL A CA 1
ATOM 1594 C C . VAL A 1 200 ? 4.860 3.231 -26.537 1.00 95.62 200 VAL A C 1
ATOM 1596 O O . VAL A 1 200 ? 4.311 3.493 -27.606 1.00 95.62 200 VAL A O 1
ATOM 1599 N N . SER A 1 201 ? 5.503 4.158 -25.821 1.00 95.69 201 SER A N 1
ATOM 1600 C CA . SER A 1 201 ? 5.595 5.560 -26.251 1.00 95.69 201 SER A CA 1
ATOM 1601 C C . SER A 1 201 ? 6.308 5.704 -27.602 1.00 95.69 201 SER A C 1
ATOM 1603 O O . SER A 1 201 ? 5.875 6.488 -28.452 1.00 95.69 201 SER A O 1
ATOM 1605 N N . ALA A 1 202 ? 7.340 4.892 -27.864 1.00 94.44 202 ALA A N 1
ATOM 1606 C CA . ALA A 1 202 ? 8.008 4.869 -29.160 1.00 94.44 202 ALA A CA 1
ATOM 1607 C C . ALA A 1 202 ? 7.098 4.384 -30.292 1.00 94.44 202 ALA A C 1
ATOM 1609 O O . ALA A 1 202 ? 6.994 5.048 -31.326 1.00 94.44 202 ALA A O 1
ATOM 1610 N N . LEU A 1 203 ? 6.418 3.254 -30.092 1.00 94.56 203 LEU A N 1
ATOM 1611 C CA . LEU A 1 203 ? 5.495 2.698 -31.082 1.00 94.56 203 LEU A CA 1
ATOM 1612 C C . LEU A 1 203 ? 4.299 3.622 -31.329 1.00 94.56 203 LEU A C 1
ATOM 1614 O O . LEU A 1 203 ? 3.863 3.762 -32.470 1.00 94.56 203 LEU A O 1
ATOM 1618 N N . GLY A 1 204 ? 3.815 4.298 -30.286 1.00 93.81 204 GLY A N 1
ATOM 1619 C CA . GLY A 1 204 ? 2.758 5.298 -30.389 1.00 93.81 204 GLY A CA 1
ATOM 1620 C C . GLY A 1 204 ? 3.178 6.555 -31.159 1.00 93.81 204 GLY A C 1
ATOM 1621 O O . GLY A 1 204 ? 2.348 7.156 -31.837 1.00 93.81 204 GLY A O 1
ATOM 1622 N N . LYS A 1 205 ? 4.463 6.942 -31.114 1.00 93.12 205 LYS A N 1
ATOM 1623 C CA . LYS A 1 205 ? 5.019 8.015 -31.961 1.00 93.12 205 LYS A CA 1
ATOM 1624 C C . LYS A 1 205 ? 5.160 7.567 -33.414 1.00 93.12 205 LYS A C 1
ATOM 1626 O O . LYS A 1 205 ? 4.835 8.324 -34.325 1.00 93.12 205 LYS A O 1
ATOM 1631 N N . ASN A 1 206 ? 5.711 6.374 -33.632 1.00 92.25 206 ASN A N 1
ATOM 1632 C CA . ASN A 1 206 ? 5.904 5.812 -34.960 1.00 92.25 206 ASN A CA 1
ATOM 1633 C C . ASN A 1 206 ? 5.966 4.281 -34.911 1.00 92.25 206 ASN A C 1
ATOM 1635 O O . ASN A 1 206 ? 6.978 3.695 -34.519 1.00 92.25 206 ASN A O 1
ATOM 1639 N N . TYR A 1 207 ? 4.916 3.639 -35.421 1.00 91.50 207 TYR A N 1
ATOM 1640 C CA . TYR A 1 207 ? 4.814 2.185 -35.464 1.00 91.50 207 TYR A CA 1
ATOM 1641 C C . TYR A 1 207 ? 5.941 1.517 -36.267 1.00 91.50 207 TYR A C 1
ATOM 1643 O O . TYR A 1 207 ? 6.325 0.391 -35.960 1.00 91.50 207 TYR A O 1
ATOM 1651 N N . SER A 1 208 ? 6.552 2.205 -37.243 1.00 91.31 208 SER A N 1
ATOM 1652 C CA . SER A 1 208 ? 7.658 1.639 -38.029 1.00 91.31 208 SER A CA 1
ATOM 1653 C C . SER A 1 208 ? 8.894 1.302 -37.181 1.00 91.31 208 SER A C 1
ATOM 1655 O O . SER A 1 208 ? 9.756 0.549 -37.635 1.00 91.31 208 SER A O 1
ATOM 1657 N N . LEU A 1 209 ? 8.996 1.840 -35.958 1.00 91.19 209 LEU A N 1
ATOM 1658 C CA . LEU A 1 209 ? 10.067 1.523 -35.011 1.00 91.19 209 LEU A CA 1
ATOM 1659 C C . LEU A 1 209 ? 10.017 0.075 -34.507 1.00 91.19 209 LEU A C 1
ATOM 1661 O O . LEU A 1 209 ? 11.037 -0.413 -34.028 1.00 91.19 209 LEU A O 1
ATOM 1665 N N . ILE A 1 210 ? 8.896 -0.635 -34.679 1.00 91.75 210 ILE A N 1
ATOM 1666 C CA . ILE A 1 210 ? 8.782 -2.054 -34.313 1.00 91.75 210 ILE A CA 1
ATOM 1667 C C . ILE A 1 210 ? 9.823 -2.936 -35.022 1.00 91.75 210 ILE A C 1
ATOM 1669 O O . ILE A 1 210 ? 10.309 -3.902 -34.443 1.00 91.75 210 ILE A O 1
ATOM 1673 N N . ASN A 1 211 ? 10.214 -2.558 -36.244 1.00 90.88 211 ASN A N 1
ATOM 1674 C CA . ASN A 1 211 ? 11.175 -3.290 -37.074 1.00 90.88 211 ASN A CA 1
ATOM 1675 C C . ASN A 1 211 ? 12.605 -2.738 -36.967 1.00 90.88 211 ASN A C 1
ATOM 1677 O O . ASN A 1 211 ? 13.487 -3.166 -37.709 1.00 90.88 211 ASN A O 1
ATOM 1681 N N . LYS A 1 212 ? 12.850 -1.747 -36.100 1.00 95.06 212 LYS A N 1
ATOM 1682 C CA . LYS A 1 212 ? 14.166 -1.118 -35.981 1.00 95.06 212 LYS A CA 1
ATOM 1683 C C . LYS A 1 212 ? 15.076 -1.961 -35.092 1.00 95.06 212 LYS A C 1
ATOM 1685 O O . LYS A 1 212 ? 14.716 -2.254 -33.948 1.00 95.06 212 LYS A O 1
ATOM 1690 N N . SER A 1 213 ? 16.259 -2.296 -35.605 1.00 96.38 213 SER A N 1
ATOM 1691 C CA . SER A 1 213 ? 17.325 -2.937 -34.840 1.00 96.38 213 SER A CA 1
ATOM 1692 C C . SER A 1 213 ? 18.397 -1.936 -34.396 1.00 96.38 213 SER A C 1
ATOM 1694 O O . SER A 1 213 ? 18.622 -0.904 -35.039 1.00 96.38 213 SER A O 1
ATOM 1696 N N . PHE A 1 214 ? 19.057 -2.242 -33.279 1.00 97.06 214 PHE A N 1
ATOM 1697 C CA . PHE A 1 214 ? 20.272 -1.561 -32.829 1.00 97.06 214 PHE A CA 1
ATOM 1698 C C . PHE A 1 214 ? 21.326 -2.583 -32.422 1.00 97.06 214 PHE A C 1
ATOM 1700 O O . PHE A 1 214 ? 21.005 -3.626 -31.859 1.00 97.06 214 PHE A O 1
ATOM 1707 N N . PHE A 1 215 ? 22.597 -2.256 -32.652 1.00 97.75 215 PHE A N 1
ATOM 1708 C CA . PHE A 1 215 ? 23.710 -3.082 -32.202 1.00 97.75 215 PHE A CA 1
ATOM 1709 C C . PHE A 1 215 ? 24.165 -2.676 -30.795 1.00 97.75 215 PHE A C 1
ATOM 1711 O O . PHE A 1 215 ? 24.559 -1.536 -30.554 1.00 97.75 215 PHE A O 1
ATOM 1718 N N . CYS A 1 216 ? 24.141 -3.625 -29.865 1.00 97.81 216 CYS A N 1
ATOM 1719 C CA . CYS A 1 216 ? 24.593 -3.478 -28.491 1.00 97.81 216 CYS A CA 1
ATOM 1720 C C . CYS A 1 216 ? 25.948 -4.171 -28.290 1.00 97.81 216 CYS A C 1
ATOM 1722 O O . CYS A 1 216 ? 26.026 -5.396 -28.181 1.00 97.81 216 CYS A O 1
ATOM 1724 N N . ASN A 1 217 ? 27.016 -3.379 -28.162 1.00 97.06 217 ASN A N 1
ATOM 1725 C CA . ASN A 1 217 ? 28.360 -3.860 -27.816 1.00 97.06 217 ASN A CA 1
ATOM 1726 C C . ASN A 1 217 ? 28.640 -3.841 -26.296 1.00 97.06 217 ASN A C 1
ATOM 1728 O O . ASN A 1 217 ? 29.794 -3.911 -25.882 1.00 97.06 217 ASN A O 1
ATOM 1732 N N . GLY A 1 218 ? 27.596 -3.711 -25.470 1.00 97.56 218 GLY A N 1
ATOM 1733 C CA . GLY A 1 218 ? 27.703 -3.609 -24.012 1.00 97.56 218 GLY A CA 1
ATOM 1734 C C . GLY A 1 218 ? 27.701 -2.181 -23.465 1.00 97.56 218 GLY A C 1
ATOM 1735 O O . GLY A 1 218 ? 27.522 -2.012 -22.263 1.00 97.56 218 GLY A O 1
ATOM 1736 N N . LYS A 1 219 ? 27.826 -1.148 -24.304 1.00 97.69 219 LYS A N 1
ATOM 1737 C CA . LYS A 1 219 ? 27.674 0.255 -23.893 1.00 97.69 219 LYS A CA 1
ATOM 1738 C C . LYS A 1 219 ? 27.274 1.154 -25.063 1.00 97.69 219 LYS A C 1
ATOM 1740 O O . LYS A 1 219 ? 27.256 0.732 -26.212 1.00 97.69 219 LYS A O 1
ATOM 1745 N N . ILE A 1 220 ? 26.933 2.399 -24.776 1.00 96.94 220 ILE A N 1
ATOM 1746 C CA . ILE A 1 220 ? 26.756 3.448 -25.780 1.00 96.94 220 ILE A CA 1
ATOM 1747 C C . ILE A 1 220 ? 27.397 4.730 -25.269 1.00 96.94 220 ILE A C 1
ATOM 1749 O O . ILE A 1 220 ? 27.282 5.050 -24.088 1.00 96.94 220 ILE A O 1
ATOM 1753 N N . GLN A 1 221 ? 28.058 5.464 -26.155 1.00 96.62 221 GLN A N 1
ATOM 1754 C CA . GLN A 1 221 ? 28.584 6.783 -25.838 1.00 96.62 221 GLN A CA 1
ATOM 1755 C C . GLN A 1 221 ? 27.549 7.846 -26.218 1.00 96.62 221 GLN A C 1
ATOM 1757 O O . GLN A 1 221 ? 27.088 7.889 -27.359 1.00 96.62 221 GLN A O 1
ATOM 1762 N N . ILE A 1 222 ? 27.182 8.703 -25.267 1.00 94.25 222 ILE A N 1
ATOM 1763 C CA . ILE A 1 222 ? 26.278 9.838 -25.478 1.00 94.25 222 ILE A CA 1
ATOM 1764 C C . ILE A 1 222 ? 27.016 11.094 -25.016 1.00 94.25 222 ILE A C 1
ATOM 1766 O O . ILE A 1 222 ? 27.268 11.286 -23.824 1.00 94.25 222 ILE A O 1
ATOM 1770 N N . GLY A 1 223 ? 27.403 11.939 -25.976 1.00 92.81 223 GLY A N 1
ATOM 1771 C CA . GLY A 1 223 ? 28.326 13.044 -25.724 1.00 92.81 223 GLY A CA 1
ATOM 1772 C C . GLY A 1 223 ? 29.678 12.526 -25.223 1.00 92.81 223 GLY A C 1
ATOM 1773 O O . GLY A 1 223 ? 30.305 11.679 -25.854 1.00 92.81 223 GLY A O 1
ATOM 1774 N N . GLU A 1 224 ? 30.114 13.012 -24.064 1.00 95.25 224 GLU A N 1
ATOM 1775 C CA . GLU A 1 224 ? 31.392 12.629 -23.442 1.00 95.25 224 GLU A CA 1
ATOM 1776 C C . GLU A 1 224 ? 31.264 11.478 -22.428 1.00 95.25 224 GLU A C 1
ATOM 1778 O O . GLU A 1 224 ? 32.237 11.134 -21.759 1.00 95.25 224 GLU A O 1
ATOM 1783 N N . ARG A 1 225 ? 30.069 10.891 -22.268 1.00 96.62 225 ARG A N 1
ATOM 1784 C CA . ARG A 1 225 ? 29.810 9.856 -21.256 1.00 96.62 225 ARG A CA 1
ATOM 1785 C C . ARG A 1 225 ? 29.444 8.517 -21.880 1.00 96.62 225 ARG A C 1
ATOM 1787 O O . ARG A 1 225 ? 28.629 8.449 -22.798 1.00 96.62 225 ARG A O 1
ATOM 1794 N N . ASP A 1 226 ? 29.993 7.456 -21.299 1.00 96.75 226 ASP A N 1
ATOM 1795 C CA . ASP A 1 226 ? 29.618 6.075 -21.592 1.00 96.75 226 ASP A CA 1
ATOM 1796 C C . ASP A 1 226 ? 28.463 5.623 -20.687 1.00 96.75 226 ASP A C 1
ATOM 1798 O O . ASP A 1 226 ? 28.505 5.777 -19.465 1.00 96.75 226 ASP A O 1
ATOM 1802 N N . TYR A 1 227 ? 27.449 5.011 -21.294 1.00 97.25 227 TYR A N 1
ATOM 1803 C CA . TYR A 1 227 ? 26.305 4.398 -20.627 1.00 97.25 227 TYR A CA 1
ATOM 1804 C C . TYR A 1 227 ? 26.323 2.890 -20.865 1.00 97.25 227 TYR A C 1
ATOM 1806 O O . TYR A 1 227 ? 26.218 2.421 -21.999 1.00 97.25 227 TYR A O 1
ATOM 1814 N N . ASN A 1 228 ? 26.451 2.121 -19.786 1.00 97.62 228 ASN A N 1
ATOM 1815 C CA . ASN A 1 228 ? 26.629 0.676 -19.867 1.00 97.62 228 ASN A CA 1
ATOM 1816 C C . ASN A 1 228 ? 25.301 -0.079 -20.016 1.00 97.62 228 ASN A C 1
ATOM 1818 O O . ASN A 1 228 ? 24.262 0.263 -19.445 1.00 97.62 228 ASN A O 1
ATOM 1822 N N . CYS A 1 229 ? 25.367 -1.182 -20.747 1.00 97.19 229 CYS A N 1
ATOM 1823 C CA . CYS A 1 229 ? 24.403 -2.262 -20.676 1.00 97.19 229 CYS A CA 1
ATOM 1824 C C . CYS A 1 229 ? 24.849 -3.287 -19.632 1.00 97.19 229 CYS A C 1
ATOM 1826 O O . CYS A 1 229 ? 26.032 -3.395 -19.321 1.00 97.19 229 CYS A O 1
ATOM 1828 N N . TRP A 1 230 ? 23.904 -4.067 -19.111 1.00 95.56 230 TRP A N 1
ATOM 1829 C CA . TRP A 1 230 ? 24.221 -5.149 -18.178 1.00 95.56 230 TRP A CA 1
ATOM 1830 C C . TRP A 1 230 ? 24.949 -6.326 -18.859 1.00 95.56 230 TRP A C 1
ATOM 1832 O O . TRP A 1 230 ? 25.593 -7.119 -18.183 1.00 95.56 230 TRP A O 1
ATOM 1842 N N . SER A 1 231 ? 24.862 -6.426 -20.192 1.00 96.56 231 SER A N 1
ATOM 1843 C CA . SER A 1 231 ? 25.548 -7.425 -21.019 1.00 96.56 231 SER A CA 1
ATOM 1844 C C . SER A 1 231 ? 25.708 -6.943 -22.471 1.00 96.56 231 SER A C 1
ATOM 1846 O O . SER A 1 231 ? 25.142 -5.916 -22.868 1.00 96.56 231 SER A O 1
ATOM 1848 N N . VAL A 1 232 ? 26.473 -7.691 -23.267 1.00 97.62 232 VAL A N 1
ATOM 1849 C CA . VAL A 1 232 ? 26.593 -7.536 -24.723 1.00 97.62 232 VAL A CA 1
ATOM 1850 C C . VAL A 1 232 ? 25.487 -8.343 -25.398 1.00 97.62 232 VAL A C 1
ATOM 1852 O O . VAL A 1 232 ? 25.441 -9.561 -25.252 1.00 97.62 232 VAL A O 1
ATOM 1855 N N . HIS A 1 233 ? 24.637 -7.671 -26.173 1.00 96.81 233 HIS A N 1
ATOM 1856 C CA . HIS A 1 233 ? 23.461 -8.293 -26.794 1.00 96.81 233 HIS A CA 1
ATOM 1857 C C . HIS A 1 233 ? 23.550 -8.407 -28.326 1.00 96.81 233 HIS A C 1
ATOM 1859 O O . HIS A 1 233 ? 22.774 -9.128 -28.934 1.00 96.81 233 HIS A O 1
ATOM 1865 N N . ARG A 1 234 ? 24.552 -7.775 -28.960 1.00 96.56 234 ARG A N 1
ATOM 1866 C CA . ARG A 1 234 ? 24.695 -7.694 -30.427 1.00 96.56 234 ARG A CA 1
ATOM 1867 C C . ARG A 1 234 ? 23.462 -7.038 -31.054 1.00 96.56 234 ARG A C 1
ATOM 1869 O O . ARG A 1 234 ? 22.981 -6.047 -30.515 1.00 96.56 234 ARG A O 1
ATOM 1876 N N . GLU A 1 235 ? 23.040 -7.478 -32.232 1.00 97.75 235 GLU A N 1
ATOM 1877 C CA . GLU A 1 235 ? 21.893 -6.896 -32.916 1.00 97.75 235 GLU A CA 1
ATOM 1878 C C . GLU A 1 235 ? 20.591 -7.293 -32.219 1.00 97.75 235 GLU A C 1
ATOM 1880 O O . GLU A 1 235 ? 20.301 -8.473 -32.058 1.00 97.75 235 GLU A O 1
ATOM 1885 N N . GLU A 1 236 ? 19.823 -6.289 -31.812 1.00 97.38 236 GLU A N 1
ATOM 1886 C CA . GLU A 1 236 ? 18.596 -6.446 -31.040 1.00 97.38 236 GLU A CA 1
ATOM 1887 C C . GLU A 1 236 ? 17.454 -5.722 -31.752 1.00 97.38 236 GLU A C 1
ATOM 1889 O O . GLU A 1 236 ? 17.601 -4.551 -32.118 1.00 97.38 236 GLU A O 1
ATOM 1894 N N . THR A 1 237 ? 16.311 -6.389 -31.922 1.00 96.44 237 THR A N 1
ATOM 1895 C CA . THR A 1 237 ? 15.036 -5.736 -32.264 1.00 96.44 237 THR A CA 1
ATOM 1896 C C . THR A 1 237 ? 14.339 -5.209 -31.005 1.00 96.44 237 THR A C 1
ATOM 1898 O O . THR A 1 237 ? 14.774 -5.483 -29.887 1.00 96.44 237 THR A O 1
ATOM 1901 N N . LEU A 1 238 ? 13.220 -4.481 -31.148 1.00 95.62 238 LEU A N 1
ATOM 1902 C CA . LEU A 1 238 ? 12.433 -4.040 -29.984 1.00 95.62 238 LEU A CA 1
ATOM 1903 C C . LEU A 1 238 ? 11.984 -5.223 -29.123 1.00 95.62 238 LEU A C 1
ATOM 1905 O O . LEU A 1 238 ? 12.011 -5.149 -27.897 1.00 95.62 238 LEU A O 1
ATOM 1909 N N . ARG A 1 239 ? 11.579 -6.320 -29.773 1.00 94.94 239 ARG A N 1
ATOM 1910 C CA . ARG A 1 239 ? 11.158 -7.542 -29.090 1.00 94.94 239 ARG A CA 1
ATOM 1911 C C . ARG A 1 239 ? 12.313 -8.136 -28.293 1.00 94.94 239 ARG A C 1
ATOM 1913 O O . ARG A 1 239 ? 12.136 -8.416 -27.110 1.00 94.94 239 ARG A O 1
ATOM 1920 N N . ASP A 1 240 ? 13.472 -8.295 -28.924 1.00 96.12 240 ASP A N 1
ATOM 1921 C CA . ASP A 1 240 ? 14.651 -8.880 -28.275 1.00 96.12 240 ASP A CA 1
ATOM 1922 C C . ASP A 1 240 ? 15.097 -8.007 -27.103 1.00 96.12 240 ASP A C 1
ATOM 1924 O O . ASP A 1 240 ? 15.292 -8.505 -25.999 1.00 96.12 240 ASP A O 1
ATOM 1928 N N . ALA A 1 241 ? 15.083 -6.684 -27.280 1.00 96.50 241 ALA A N 1
ATOM 1929 C CA . ALA A 1 241 ? 15.484 -5.749 -26.244 1.00 96.50 241 ALA A CA 1
ATOM 1930 C C . ALA A 1 241 ? 14.593 -5.796 -24.997 1.00 96.50 241 ALA A C 1
ATOM 1932 O O . ALA A 1 241 ? 15.080 -5.533 -23.895 1.00 96.50 241 ALA A O 1
ATOM 1933 N N . ILE A 1 242 ? 13.307 -6.124 -25.145 1.00 96.31 242 ILE A N 1
ATOM 1934 C CA . ILE A 1 242 ? 12.408 -6.365 -24.011 1.00 96.31 242 ILE A CA 1
ATOM 1935 C C . ILE A 1 242 ? 12.703 -7.727 -23.371 1.00 96.31 242 ILE A C 1
ATOM 1937 O O . ILE A 1 242 ? 12.821 -7.794 -22.150 1.00 96.31 242 ILE A O 1
ATOM 1941 N N . VAL A 1 243 ? 12.891 -8.783 -24.172 1.00 95.88 243 VAL A N 1
ATOM 1942 C CA . VAL A 1 243 ? 13.201 -10.143 -23.686 1.00 95.88 243 VAL A CA 1
ATOM 1943 C C . VAL A 1 243 ? 14.531 -10.180 -22.925 1.00 95.88 243 VAL A C 1
ATOM 1945 O O . VAL A 1 243 ? 14.606 -10.733 -21.831 1.00 95.88 243 VAL A O 1
ATOM 1948 N N . HIS A 1 244 ? 15.574 -9.560 -23.473 1.00 96.88 244 HIS A N 1
ATOM 1949 C CA . HIS A 1 244 ? 16.919 -9.514 -22.901 1.00 96.88 244 HIS A CA 1
ATOM 1950 C C . HIS A 1 244 ? 17.147 -8.288 -22.012 1.00 96.88 244 HIS A C 1
ATOM 1952 O O . HIS A 1 244 ? 18.229 -8.104 -21.458 1.00 96.88 244 HIS A O 1
ATOM 1958 N N . SER A 1 245 ? 16.152 -7.411 -21.861 1.00 97.12 245 SER A N 1
ATOM 1959 C CA . SER A 1 245 ? 16.288 -6.182 -21.080 1.00 97.12 245 SER A CA 1
ATOM 1960 C C . SER A 1 245 ? 17.511 -5.347 -21.522 1.00 97.12 245 SER A C 1
ATOM 1962 O O . SER A 1 245 ? 18.303 -4.875 -20.703 1.00 97.12 245 SER A O 1
ATOM 1964 N N . CYS A 1 246 ? 17.696 -5.126 -22.823 1.00 98.06 246 CYS A N 1
ATOM 1965 C CA . CYS A 1 246 ? 18.881 -4.460 -23.375 1.00 98.06 246 CYS A CA 1
ATOM 1966 C C . CYS A 1 246 ? 18.857 -2.934 -23.153 1.00 98.06 246 CYS A C 1
ATOM 1968 O O . CYS A 1 246 ? 18.074 -2.214 -23.769 1.00 98.06 246 CYS A O 1
ATOM 1970 N N . ASN A 1 247 ? 19.745 -2.399 -22.306 1.00 97.50 247 ASN A N 1
ATOM 1971 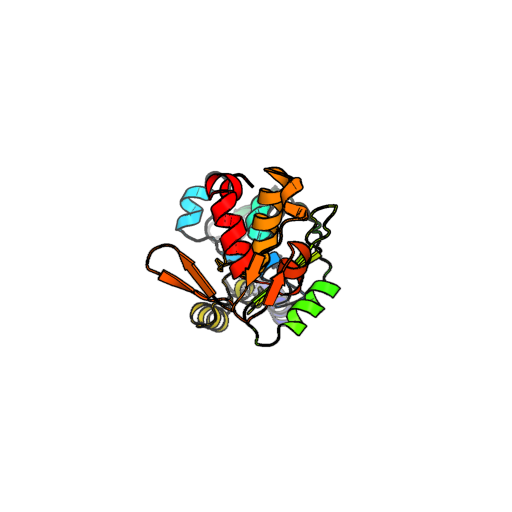C CA . ASN A 1 247 ? 19.780 -0.955 -22.016 1.00 97.50 247 ASN A CA 1
ATOM 1972 C C . ASN A 1 247 ? 20.145 -0.117 -23.248 1.00 97.50 247 ASN A C 1
ATOM 1974 O O . ASN A 1 247 ? 19.509 0.898 -23.500 1.00 97.50 247 ASN A O 1
ATOM 1978 N N . VAL A 1 248 ? 21.140 -0.549 -24.033 1.00 97.88 248 VAL A N 1
ATOM 1979 C CA . VAL A 1 248 ? 21.629 0.203 -25.205 1.00 97.88 248 VAL A CA 1
ATOM 1980 C C . VAL A 1 248 ? 20.548 0.369 -26.267 1.00 97.88 248 VAL A C 1
ATOM 1982 O O . VAL A 1 248 ? 20.444 1.443 -26.861 1.00 97.88 248 VAL A O 1
ATOM 1985 N N . TYR A 1 249 ? 19.709 -0.648 -26.477 1.00 97.75 249 TYR A N 1
ATOM 1986 C CA . TYR A 1 249 ? 18.556 -0.518 -27.364 1.00 97.75 249 TYR A CA 1
ATOM 1987 C C . TYR A 1 249 ? 17.620 0.593 -26.870 1.00 97.75 249 TYR A C 1
ATOM 1989 O O . TYR A 1 249 ? 17.277 1.498 -27.627 1.00 97.75 249 TYR A O 1
ATOM 1997 N N . LEU A 1 250 ? 17.248 0.566 -25.584 1.00 96.88 250 LEU A N 1
ATOM 1998 C CA . LEU A 1 250 ? 16.315 1.542 -25.018 1.00 96.88 250 LEU A CA 1
ATOM 1999 C C . LEU A 1 250 ? 16.916 2.954 -24.908 1.00 96.88 250 LEU A C 1
ATOM 2001 O O . LEU A 1 250 ? 16.176 3.923 -25.056 1.00 96.88 250 LEU A O 1
ATOM 2005 N N . TYR A 1 251 ? 18.234 3.098 -24.739 1.00 96.50 251 TYR A N 1
ATOM 2006 C CA . TYR A 1 251 ? 18.912 4.396 -24.839 1.00 96.50 251 TYR A CA 1
ATOM 2007 C C . TYR A 1 251 ? 18.794 4.982 -26.248 1.00 96.50 251 TYR A C 1
ATOM 2009 O O . TYR A 1 251 ? 18.371 6.127 -26.397 1.00 96.50 251 TYR A O 1
ATOM 2017 N N . ASN A 1 252 ? 19.096 4.190 -27.285 1.00 96.12 252 ASN A N 1
ATOM 2018 C CA . ASN A 1 252 ? 18.920 4.618 -28.675 1.00 96.12 252 ASN A CA 1
ATOM 2019 C C . ASN A 1 252 ? 17.459 4.969 -28.976 1.00 96.12 252 ASN A C 1
ATOM 2021 O O . ASN A 1 252 ? 17.185 5.983 -29.618 1.00 96.12 252 ASN A O 1
ATOM 2025 N N . LEU A 1 253 ? 16.519 4.156 -28.488 1.00 95.88 253 LEU A N 1
ATOM 2026 C CA . LEU A 1 253 ? 15.094 4.408 -28.662 1.00 95.88 253 LEU A CA 1
ATOM 2027 C C . LEU A 1 253 ? 14.687 5.738 -28.015 1.00 95.88 253 LEU A C 1
ATOM 2029 O O . LEU A 1 253 ? 14.070 6.565 -28.682 1.00 95.88 253 LEU A O 1
ATOM 2033 N N . GLY A 1 254 ? 15.099 5.975 -26.766 1.00 95.00 254 GLY A N 1
ATOM 2034 C CA . GLY A 1 254 ? 14.851 7.220 -26.037 1.00 95.00 254 GLY A CA 1
ATOM 2035 C C . GLY A 1 254 ? 15.417 8.454 -26.744 1.00 95.00 254 GLY A C 1
ATOM 2036 O O . GLY A 1 254 ? 14.703 9.444 -26.901 1.00 95.00 254 GLY A O 1
ATOM 2037 N N . LEU A 1 255 ? 16.655 8.374 -27.247 1.00 94.50 255 LEU A N 1
ATOM 2038 C CA . LEU A 1 255 ? 17.286 9.451 -28.023 1.00 94.50 255 LEU A CA 1
ATOM 2039 C C . LEU A 1 255 ? 16.513 9.788 -29.307 1.00 94.50 255 LEU A C 1
ATOM 2041 O O . LEU A 1 255 ? 16.446 10.952 -29.694 1.00 94.50 255 LEU A O 1
ATOM 2045 N N . LEU A 1 256 ? 15.912 8.794 -29.967 1.00 94.50 256 LEU A N 1
ATOM 2046 C CA . LEU A 1 256 ? 15.117 9.017 -31.180 1.00 94.50 256 LEU A CA 1
ATOM 2047 C C . LEU A 1 256 ? 13.743 9.630 -30.899 1.00 94.50 256 LEU A C 1
ATOM 2049 O O . LEU A 1 256 ? 13.218 10.400 -31.714 1.00 94.50 256 LEU A O 1
ATOM 2053 N N . ILE A 1 257 ? 13.104 9.238 -29.796 1.00 94.75 257 ILE A N 1
ATOM 2054 C CA . ILE A 1 257 ? 11.728 9.663 -29.521 1.00 94.75 257 ILE A CA 1
ATOM 2055 C C . ILE A 1 257 ? 11.660 10.971 -28.738 1.00 94.75 257 ILE A C 1
ATOM 2057 O O . ILE A 1 257 ? 10.720 11.731 -28.977 1.00 94.75 257 ILE A O 1
ATOM 2061 N N . GLY A 1 258 ? 12.681 11.269 -27.935 1.00 94.25 258 GLY A N 1
ATOM 2062 C CA . GLY A 1 258 ? 12.751 12.447 -27.075 1.00 94.25 258 GLY A CA 1
ATOM 2063 C C . GLY A 1 258 ? 12.016 12.249 -25.741 1.00 94.25 258 GLY A C 1
ATOM 2064 O O . GLY A 1 258 ? 11.059 11.468 -25.665 1.00 94.25 258 GLY A O 1
ATOM 2065 N N . PRO A 1 259 ? 12.449 12.940 -24.672 1.00 93.81 259 PRO A N 1
ATOM 2066 C CA . PRO A 1 259 ? 11.863 12.805 -23.339 1.00 93.81 259 PRO A CA 1
ATOM 2067 C C . PRO A 1 259 ? 10.410 13.290 -23.269 1.00 93.81 259 PRO A C 1
ATOM 2069 O O . PRO A 1 259 ? 9.636 12.765 -22.473 1.00 93.81 259 PRO A O 1
ATOM 2072 N N . GLU A 1 260 ? 10.008 14.241 -24.113 1.00 95.19 260 GLU A N 1
ATOM 2073 C CA . GLU A 1 260 ? 8.651 14.798 -24.126 1.00 95.19 260 GLU A CA 1
ATOM 2074 C C . GLU A 1 260 ? 7.614 13.739 -24.507 1.00 95.19 260 GLU A C 1
ATOM 2076 O O . GLU A 1 260 ? 6.513 13.712 -23.960 1.00 95.19 260 GLU A O 1
ATOM 2081 N N . ILE A 1 261 ? 7.976 12.848 -25.435 1.00 94.00 261 ILE A N 1
ATOM 2082 C CA . ILE A 1 261 ? 7.112 11.748 -25.860 1.00 94.00 261 ILE A CA 1
ATOM 2083 C C . ILE A 1 261 ? 6.994 10.710 -24.753 1.00 94.00 261 ILE A C 1
ATOM 2085 O O . ILE A 1 261 ? 5.889 10.255 -24.492 1.00 94.00 261 ILE A O 1
ATOM 2089 N N . ILE A 1 262 ? 8.095 10.371 -24.078 1.00 94.06 262 ILE A N 1
ATOM 2090 C CA . ILE A 1 262 ? 8.065 9.421 -22.960 1.00 94.06 262 ILE A CA 1
ATOM 2091 C C . ILE A 1 262 ? 7.217 9.981 -21.815 1.00 94.06 262 ILE A C 1
ATOM 2093 O O . ILE A 1 262 ? 6.378 9.265 -21.297 1.00 94.06 262 ILE A O 1
ATOM 2097 N N . ASN A 1 263 ? 7.390 11.258 -21.463 1.00 94.00 263 ASN A N 1
ATOM 2098 C CA . ASN A 1 263 ? 6.680 11.904 -20.354 1.00 94.00 263 ASN A CA 1
ATOM 2099 C C . ASN A 1 263 ? 5.174 12.096 -20.602 1.00 94.00 263 ASN A C 1
ATOM 2101 O O . ASN A 1 263 ? 4.415 12.307 -19.662 1.00 94.00 263 ASN A O 1
ATOM 2105 N N . LYS A 1 264 ? 4.739 12.104 -21.866 1.00 92.00 264 LYS A N 1
ATOM 2106 C CA . LYS A 1 264 ? 3.317 12.218 -22.214 1.00 92.00 264 LYS A CA 1
ATOM 2107 C C . LYS A 1 264 ? 2.541 10.919 -21.945 1.00 92.00 264 LYS A C 1
ATOM 2109 O O . LYS A 1 264 ? 1.323 10.991 -21.786 1.00 92.00 264 LYS A O 1
ATOM 2114 N N . TYR A 1 265 ? 3.220 9.775 -21.983 1.00 86.38 265 TYR A N 1
ATOM 2115 C CA . TYR A 1 265 ? 2.649 8.452 -21.720 1.00 86.38 265 TYR A CA 1
ATOM 2116 C C . TYR A 1 265 ? 2.782 8.096 -20.241 1.00 86.38 265 TYR A C 1
ATOM 2118 O O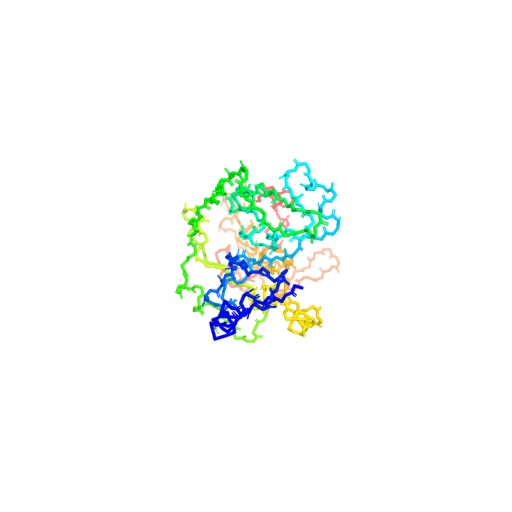 . TYR A 1 265 ? 1.857 7.418 -19.747 1.00 86.38 265 TYR A O 1
#

Radius of gyration: 28.9 Å; Cα contacts (8 Å, |Δi|>4): 377; chains: 1; bounding box: 66×37×87 Å

InterPro domains:
  IPR001460 Penicillin-binding protein, transpeptidase [PF00905] (134-265)
  IPR005311 Penicillin-binding protein, dimerisation domain [PF03717] (2-101)
  IPR012338 Beta-lactamase/transpeptidase-like [G3DSA:3.40.710.10] (113-265)
  IPR012338 Beta-lactamase/transpeptidase-like [SSF56601] (69-264)
  IPR050515 Class D beta-lactamase/transpeptidase [PTHR30627] (3-265)

Secondary structure (DSSP, 8-state):
---S--HHHHHHHHHTTTTSTT-----------TTTTTTHHHH-EEEEPPHHHHHHHGGGT--TT-EEEESHHHHHTHHHHS-B--EEEEEE-TT--EEEEEEEE--B-------S--HHHHHHHHHHHTT--EEEEEE-TTT--EEEEEEES---THHHHHT-HHHHHHHHH-TT-TTS-HHHH-----GGGGHHHHHHHHHHH-GGGGG--EEESSEEEETTEEEE-SS--EEE-HHHHHHTT-HHHHHHHHHHH-HHHHHH-

pLDDT: mean 92.15, std 6.03, range [65.5, 98.31]

Nearest PDB structures (foldseek):
  6tix-assembly2_BBB  TM=9.142E-01  e=2.612E-18  Yersinia pestis
  6g88-assembly3_C  TM=7.970E-01  e=1.599E-14  Enterococcus faecium
  1mwr-assembly1_A  TM=8.056E-01  e=2.439E-13  Staphylococcus aureus
  1vqq-assembly1_A  TM=7.431E-01  e=5.367E-14  Staphylococcus aureus
  1vqq-assembly2_B  TM=7.316E-01  e=2.034E-13  Staphylococcus aureus

Mean predicted aligned error: 6.95 Å

Solvent-accessible surface area (backbone atoms only — not comparable to full-atom values): 15772 Å² total; per-residue (Å²): 139,88,76,92,74,51,74,67,56,51,51,56,51,60,76,39,43,88,78,42,72,93,70,81,88,81,92,74,94,75,87,80,56,91,65,45,40,53,50,23,69,50,41,25,28,48,35,65,51,49,79,75,54,46,73,73,35,39,90,77,72,54,56,91,73,34,72,38,38,48,54,36,49,34,35,76,40,31,85,50,49,66,40,42,86,44,49,75,42,67,45,56,51,100,85,68,50,82,73,46,78,78,43,77,44,77,58,43,78,36,55,88,81,88,75,63,56,40,66,71,59,33,47,53,52,53,59,71,40,71,90,50,74,47,64,52,78,42,62,43,90,88,80,68,43,50,35,27,58,39,36,38,43,56,45,50,36,50,43,52,64,74,59,40,62,66,61,52,51,48,47,74,66,38,91,71,40,32,83,53,49,42,71,82,73,52,85,70,85,68,63,75,70,48,50,56,57,52,50,50,34,42,38,73,75,38,59,75,53,6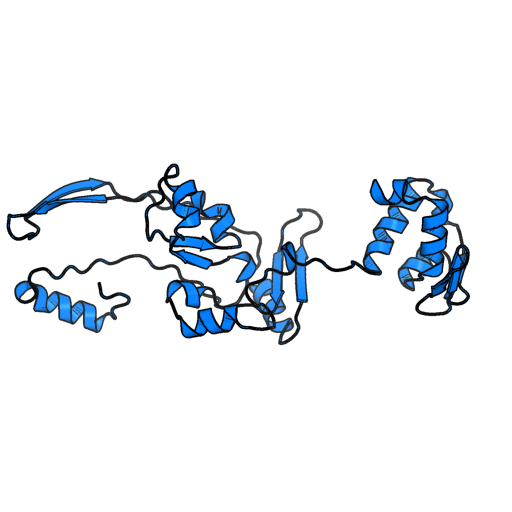1,78,45,67,42,75,23,81,25,48,43,75,59,88,95,42,78,46,72,26,97,56,68,67,42,76,29,39,52,66,48,25,62,76,69,62,37,44,43,48,52,50,54,50,44,70,74,59,37,68,71,48,47,73,73,102